Protein AF-A0A966V9M8-F1 (afdb_monomer_lite)

Sequence (236 aa):
MWPECVACFLSYFPAPIQRAVYGLAGIGTRPMRFDVVSSLWVGYELTDPAPVLARLPPGLEVAAVRVFADDPAERPMIFFNAFRVDATYFRGGRLEVATVVRDTATGTHHFVILEYLTDTVSSDPEHLFRRPDVSAMRFSDDALRCSTAGFSVVSRDTGEDALLDERFAVEANREIYYGTARPHRPNVLEFDEKAVRRVRKIRTASVHNDLWADARTAEPLVSFYYPGSVGFTIVP

Secondary structure (DSSP, 8-state):
--HHHHHHHHTTS-HHHHHHHHHHTTBTTB-EEEEEEEEEEEEEEBS--HHHHTTSPTTEEE-EE-SBTT-SS-EEEEEEEEEEEEESS-EEEEEEEEEEEEETTT--EEEEEEEEEESS-EEETTTEEE--SSS--EEEGGGTEEEETTEEEEE---PPEEEB-HIIIIIHHHEEEETT-SS--PEEEEE-HHHHHEEEE-S-EEEEE-TTGGGB-SS-SEEEE-SSEEEEEEE-

Structure (mmCIF, N/CA/C/O backbone):
data_AF-A0A966V9M8-F1
#
_entry.id   AF-A0A966V9M8-F1
#
loop_
_atom_site.group_PDB
_atom_site.id
_atom_site.type_symbol
_atom_site.label_atom_id
_atom_site.label_alt_id
_atom_site.label_comp_id
_atom_site.label_asym_id
_atom_site.label_entity_id
_atom_site.label_seq_id
_atom_site.pdbx_PDB_ins_code
_atom_site.Cartn_x
_atom_site.Cartn_y
_atom_site.Cartn_z
_atom_site.occupancy
_atom_site.B_iso_or_equiv
_atom_site.auth_seq_id
_atom_site.auth_comp_id
_atom_site.auth_asym_id
_atom_site.auth_atom_id
_atom_site.pdbx_PDB_model_num
ATOM 1 N N . MET A 1 1 ? 27.141 -17.057 -1.894 1.00 40.97 1 MET A N 1
ATOM 2 C CA . MET A 1 1 ? 27.663 -15.679 -2.047 1.00 40.97 1 MET A CA 1
ATOM 3 C C . MET A 1 1 ? 26.970 -15.100 -3.283 1.00 40.97 1 MET A C 1
ATOM 5 O O . MET A 1 1 ? 26.938 -15.847 -4.245 1.00 40.97 1 MET A O 1
ATOM 9 N N . TRP A 1 2 ? 26.414 -13.874 -3.270 1.00 50.31 2 TRP A N 1
ATOM 10 C CA . TRP A 1 2 ? 26.256 -12.994 -4.462 1.00 50.31 2 TRP A CA 1
ATOM 11 C C . TRP A 1 2 ? 24.893 -12.523 -5.043 1.00 50.31 2 TRP A C 1
ATOM 13 O O . TRP A 1 2 ? 24.974 -11.647 -5.895 1.00 50.31 2 TRP A O 1
ATOM 23 N N . PRO A 1 3 ? 23.665 -12.914 -4.651 1.00 60.03 3 PRO A N 1
ATOM 24 C CA . PRO A 1 3 ? 22.471 -12.283 -5.251 1.00 60.03 3 PRO A CA 1
ATOM 25 C C . PRO A 1 3 ? 22.361 -10.777 -4.934 1.00 60.03 3 PRO A C 1
ATOM 27 O O . PRO A 1 3 ? 22.320 -9.941 -5.835 1.00 60.03 3 PRO A O 1
ATOM 30 N N . GLU A 1 4 ? 22.448 -10.426 -3.649 1.00 58.09 4 GLU A N 1
ATOM 31 C CA . GLU A 1 4 ? 22.353 -9.039 -3.173 1.00 58.09 4 GLU A CA 1
ATOM 32 C C . GLU A 1 4 ? 23.572 -8.197 -3.574 1.00 58.09 4 GLU A C 1
ATOM 34 O O . GLU A 1 4 ? 23.435 -7.036 -3.952 1.00 58.09 4 GLU A O 1
ATOM 39 N N . CYS A 1 5 ? 24.778 -8.782 -3.563 1.00 63.41 5 CYS A N 1
ATOM 40 C CA . CYS A 1 5 ? 25.994 -8.083 -3.990 1.00 63.41 5 CYS A CA 1
ATOM 41 C C . CYS A 1 5 ? 25.959 -7.741 -5.484 1.00 63.41 5 CYS A C 1
ATOM 43 O O . CYS A 1 5 ? 26.411 -6.665 -5.865 1.00 63.41 5 CYS A O 1
ATOM 45 N N . VAL A 1 6 ? 25.414 -8.631 -6.321 1.00 71.38 6 VAL A N 1
ATOM 46 C CA . VAL A 1 6 ? 25.257 -8.379 -7.758 1.00 71.38 6 VAL A CA 1
ATOM 47 C C . VAL A 1 6 ? 24.200 -7.308 -7.994 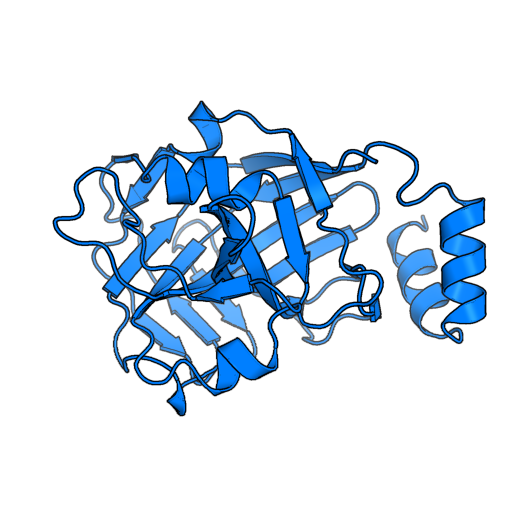1.00 71.38 6 VAL A C 1
ATOM 49 O O . VAL A 1 6 ? 24.474 -6.365 -8.725 1.00 71.38 6 VAL A O 1
ATOM 52 N N . ALA A 1 7 ? 23.040 -7.381 -7.341 1.00 71.19 7 ALA A N 1
ATOM 53 C CA . ALA A 1 7 ? 22.008 -6.355 -7.483 1.00 71.19 7 ALA A CA 1
ATOM 54 C C . ALA A 1 7 ? 22.502 -4.972 -6.996 1.00 71.19 7 ALA A C 1
ATOM 56 O O . ALA A 1 7 ? 22.318 -3.962 -7.678 1.00 71.19 7 ALA A O 1
ATOM 57 N N . CYS A 1 8 ? 23.241 -4.932 -5.880 1.00 75.81 8 CYS A N 1
ATOM 58 C CA . CYS A 1 8 ? 23.901 -3.719 -5.394 1.00 75.81 8 CYS A CA 1
ATOM 59 C C . CYS A 1 8 ? 24.950 -3.205 -6.391 1.00 75.81 8 CYS A C 1
ATOM 61 O O . CYS A 1 8 ? 24.987 -2.015 -6.690 1.00 75.81 8 CYS A O 1
ATOM 63 N N . PHE A 1 9 ? 25.773 -4.084 -6.965 1.00 81.56 9 PHE A N 1
ATOM 64 C CA . PHE A 1 9 ? 26.745 -3.709 -7.991 1.00 81.56 9 PHE A CA 1
ATOM 65 C C . PHE A 1 9 ? 26.067 -3.148 -9.250 1.00 81.56 9 PHE A C 1
ATOM 67 O O . PHE A 1 9 ? 26.500 -2.125 -9.777 1.00 81.56 9 PHE A O 1
ATOM 74 N N . LEU A 1 10 ? 24.967 -3.758 -9.695 1.00 81.75 10 LEU A N 1
ATOM 75 C CA . LEU A 1 10 ? 24.212 -3.327 -10.874 1.00 81.75 10 LEU A CA 1
ATOM 76 C C . LEU A 1 10 ? 23.606 -1.929 -10.717 1.00 81.75 10 LEU A C 1
ATOM 78 O O . LEU A 1 10 ? 23.530 -1.193 -11.700 1.00 81.75 10 LEU A O 1
ATOM 82 N N . SER A 1 11 ? 23.264 -1.524 -9.493 1.00 81.25 11 SER A N 1
ATOM 83 C CA . SER A 1 11 ? 22.751 -0.175 -9.214 1.00 81.25 11 SER A CA 1
ATOM 84 C C . SER A 1 11 ? 23.738 0.961 -9.546 1.00 81.25 11 SER A C 1
ATOM 86 O O . SER A 1 11 ? 23.326 2.109 -9.695 1.00 81.25 11 SER A O 1
ATOM 88 N N . TYR A 1 12 ? 25.037 0.662 -9.692 1.00 84.25 12 TYR A N 1
ATOM 89 C CA . TYR A 1 12 ? 26.055 1.640 -10.098 1.00 84.25 12 TYR A CA 1
ATOM 90 C C . TYR A 1 12 ? 26.101 1.878 -11.611 1.00 84.25 12 TYR A C 1
ATOM 92 O O . TYR A 1 12 ? 26.769 2.808 -12.066 1.00 84.25 12 TYR A O 1
ATOM 100 N N . PHE A 1 13 ? 25.425 1.048 -12.407 1.00 86.56 13 PHE A N 1
ATOM 101 C CA . PHE A 1 13 ? 25.463 1.155 -13.859 1.00 86.56 13 PHE A CA 1
ATOM 102 C C . PHE A 1 13 ? 24.346 2.057 -14.396 1.00 86.56 13 PHE A C 1
ATOM 104 O O . PHE A 1 13 ? 23.254 2.098 -13.829 1.00 86.56 13 PHE A O 1
ATOM 111 N N . PRO A 1 14 ? 24.564 2.735 -15.537 1.00 87.56 14 PRO A N 1
ATOM 112 C CA . PRO A 1 14 ? 23.509 3.439 -16.256 1.00 87.56 14 PRO A CA 1
ATOM 113 C C . PRO A 1 14 ? 22.312 2.539 -16.591 1.00 87.56 14 PRO A C 1
ATOM 115 O O . PRO A 1 14 ? 22.475 1.358 -16.912 1.00 87.56 14 PRO A O 1
ATOM 118 N N . ALA A 1 15 ? 21.113 3.126 -16.619 1.00 84.75 15 ALA A N 1
ATOM 119 C CA . ALA A 1 15 ? 19.861 2.413 -16.881 1.00 84.75 15 ALA A CA 1
ATOM 120 C C . ALA A 1 15 ? 19.878 1.497 -18.128 1.00 84.75 15 ALA A C 1
ATOM 122 O O . ALA A 1 15 ? 19.341 0.396 -18.034 1.00 84.75 15 ALA A O 1
ATOM 123 N N . PRO A 1 16 ? 20.506 1.850 -19.274 1.00 87.44 16 PRO A N 1
ATOM 124 C CA . PRO A 1 16 ? 20.583 0.937 -20.419 1.00 87.44 16 PRO A CA 1
ATOM 125 C C . PRO A 1 16 ? 21.284 -0.391 -20.105 1.00 87.44 16 PRO A C 1
ATOM 127 O O . PRO A 1 16 ? 20.840 -1.443 -20.561 1.00 87.44 16 PRO A O 1
ATOM 130 N N . ILE A 1 17 ? 22.341 -0.360 -19.288 1.00 87.38 17 ILE A N 1
ATOM 131 C CA . ILE A 1 17 ? 23.072 -1.565 -18.875 1.00 87.38 17 ILE A CA 1
ATOM 132 C C . ILE A 1 17 ? 22.224 -2.373 -17.897 1.00 87.38 17 ILE A C 1
ATOM 134 O O . ILE A 1 17 ? 22.088 -3.582 -18.065 1.00 87.38 17 ILE A O 1
ATOM 138 N N . GLN A 1 18 ? 21.592 -1.707 -16.926 1.00 87.06 18 GLN A N 1
ATOM 139 C CA . GLN A 1 18 ? 20.677 -2.377 -16.004 1.00 87.06 18 GLN A CA 1
ATOM 140 C C . GLN A 1 18 ? 19.539 -3.085 -16.751 1.00 87.06 18 GLN A C 1
ATOM 142 O O . GLN A 1 18 ? 19.272 -4.247 -16.464 1.00 87.06 18 GLN A O 1
ATOM 147 N N . ARG A 1 19 ? 18.928 -2.437 -17.758 1.00 84.69 19 ARG A N 1
ATOM 148 C CA . ARG A 1 19 ? 17.879 -3.032 -18.613 1.00 84.69 19 ARG A CA 1
ATOM 149 C C . ARG A 1 19 ? 18.388 -4.229 -19.413 1.00 84.69 19 ARG A C 1
ATOM 151 O O . ARG A 1 19 ? 17.686 -5.232 -19.505 1.00 84.69 19 ARG A O 1
ATOM 158 N N . ALA A 1 20 ? 19.597 -4.144 -19.969 1.00 84.62 20 ALA A N 1
ATOM 159 C CA . ALA A 1 20 ? 20.205 -5.260 -20.689 1.00 84.62 20 ALA A CA 1
ATOM 160 C C . ALA A 1 20 ? 20.418 -6.471 -19.767 1.00 84.62 20 ALA A C 1
ATOM 162 O O . ALA A 1 20 ? 20.072 -7.591 -20.136 1.00 84.62 20 ALA A O 1
ATOM 163 N N . VAL A 1 21 ? 20.915 -6.245 -18.546 1.00 81.88 21 VAL A N 1
ATOM 164 C CA . VAL A 1 21 ? 21.077 -7.306 -17.542 1.00 81.88 21 VAL A CA 1
ATOM 165 C C . VAL A 1 21 ? 19.724 -7.859 -17.099 1.00 81.88 21 VAL A C 1
ATOM 167 O O . VAL A 1 21 ? 19.577 -9.074 -17.026 1.00 81.88 21 VAL A O 1
ATOM 170 N N . TYR A 1 22 ? 18.727 -6.998 -16.882 1.00 78.00 22 TYR A N 1
ATOM 171 C CA . TYR A 1 22 ? 1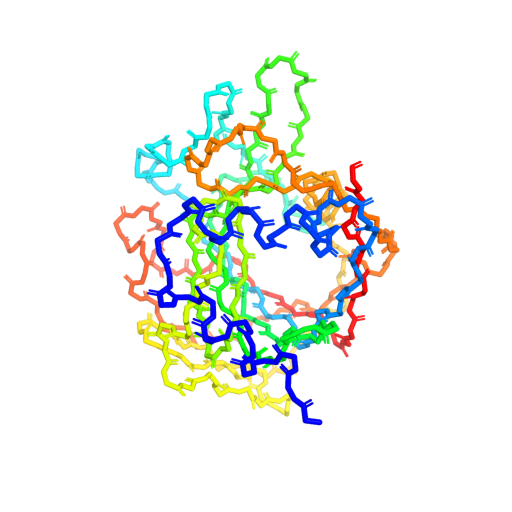7.340 -7.385 -16.606 1.00 78.00 22 TYR A CA 1
ATOM 172 C C . TYR A 1 22 ? 16.808 -8.370 -17.655 1.00 78.00 22 TYR A C 1
ATOM 174 O O . TYR A 1 22 ? 16.342 -9.455 -17.307 1.00 78.00 22 TYR A O 1
ATOM 182 N N . GLY A 1 23 ? 16.950 -8.020 -18.938 1.00 77.25 23 GLY A N 1
ATOM 183 C CA . GLY A 1 23 ? 16.519 -8.855 -20.057 1.00 77.25 23 GLY A CA 1
ATOM 184 C C . GLY A 1 23 ? 17.297 -10.169 -20.159 1.00 77.25 23 GLY A C 1
ATOM 185 O O . GLY A 1 23 ? 16.691 -11.227 -20.295 1.00 77.25 23 GLY A O 1
ATOM 186 N N . LEU A 1 24 ? 18.628 -10.128 -20.035 1.00 79.00 24 LEU A N 1
ATOM 187 C CA . LEU A 1 24 ? 19.483 -11.323 -20.101 1.00 79.00 24 LEU A CA 1
ATOM 188 C C . LEU A 1 24 ? 19.242 -12.292 -18.937 1.00 79.00 24 LEU A C 1
ATOM 190 O O . LEU A 1 24 ? 19.256 -13.506 -19.129 1.00 79.00 24 LEU A O 1
ATOM 194 N N . ALA A 1 25 ? 19.009 -11.766 -17.735 1.00 71.75 25 ALA A N 1
ATOM 195 C CA . ALA A 1 25 ? 18.682 -12.559 -16.556 1.00 71.75 25 ALA A CA 1
ATOM 196 C C . ALA A 1 25 ? 17.231 -13.080 -16.577 1.00 71.75 25 ALA A C 1
ATOM 198 O O . ALA A 1 25 ? 16.851 -13.876 -15.717 1.00 71.75 25 ALA A O 1
ATOM 199 N N . GLY A 1 26 ? 16.421 -12.651 -17.552 1.00 70.12 26 GLY A N 1
ATOM 200 C CA . GLY A 1 26 ? 15.007 -12.997 -17.649 1.00 70.12 26 GLY A CA 1
ATOM 201 C C . GLY A 1 26 ? 14.163 -12.416 -16.511 1.00 70.12 26 GLY A C 1
ATOM 202 O O . GLY A 1 26 ? 13.073 -12.926 -16.238 1.00 70.12 26 GLY A O 1
ATOM 203 N N . ILE A 1 27 ? 14.646 -11.371 -15.838 1.00 70.06 27 ILE A N 1
ATOM 204 C CA . ILE A 1 27 ? 13.917 -10.704 -14.759 1.00 70.06 27 ILE A CA 1
ATOM 205 C C . ILE A 1 27 ? 12.728 -9.969 -15.392 1.00 70.06 27 ILE A C 1
ATOM 207 O O . ILE A 1 27 ? 12.900 -9.195 -16.332 1.00 70.06 27 ILE A O 1
ATOM 211 N N . GLY A 1 28 ? 11.516 -10.263 -14.913 1.00 68.75 28 GLY A N 1
ATOM 212 C CA . GLY A 1 28 ? 10.258 -9.806 -15.522 1.00 68.75 28 GLY A CA 1
ATOM 213 C C . GLY A 1 28 ? 9.723 -10.703 -16.647 1.00 68.75 28 GLY A C 1
ATOM 214 O O . GLY A 1 28 ? 8.660 -10.427 -17.180 1.00 68.75 28 GLY A O 1
ATOM 215 N N . THR A 1 29 ? 10.425 -11.785 -17.003 1.00 73.50 29 THR A N 1
ATOM 216 C CA . THR A 1 29 ? 9.929 -12.814 -17.951 1.00 73.50 29 THR A CA 1
ATOM 217 C C . THR A 1 29 ? 9.650 -14.158 -17.283 1.00 73.50 29 THR A C 1
ATOM 219 O O . THR A 1 29 ? 9.133 -15.080 -17.910 1.00 73.50 29 THR A O 1
ATOM 222 N N . ARG A 1 30 ? 10.016 -14.289 -16.006 1.00 80.19 30 ARG A N 1
ATOM 223 C CA . ARG A 1 30 ? 9.773 -15.468 -15.176 1.00 80.19 30 ARG A CA 1
ATOM 224 C C . ARG A 1 30 ? 9.003 -15.054 -13.930 1.00 80.19 30 ARG A C 1
ATOM 226 O O . ARG A 1 30 ? 9.254 -13.951 -13.438 1.00 80.1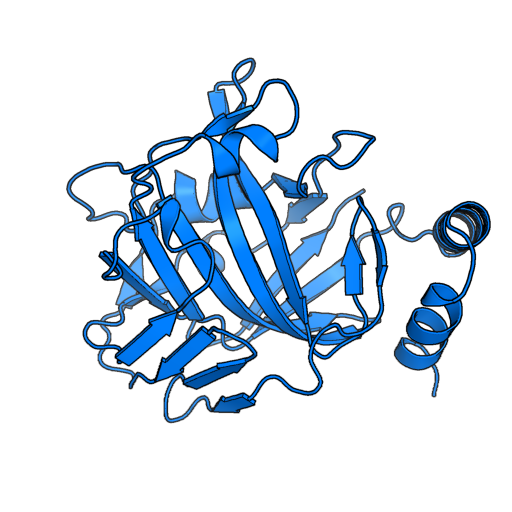9 30 ARG A O 1
ATOM 233 N N . PRO A 1 31 ? 8.144 -15.936 -13.394 1.00 85.44 31 PRO A N 1
ATOM 234 C CA . PRO A 1 31 ? 7.492 -15.677 -12.127 1.00 85.44 31 PRO A CA 1
ATOM 235 C C . PRO A 1 31 ? 8.514 -15.406 -11.020 1.00 85.44 31 PRO A C 1
ATOM 237 O O . PRO A 1 31 ? 9.512 -16.125 -10.902 1.00 85.44 31 PRO A O 1
ATOM 240 N N . MET A 1 32 ? 8.265 -14.381 -10.208 1.00 86.81 32 MET A N 1
ATOM 241 C CA . MET A 1 32 ? 9.107 -14.038 -9.063 1.00 86.81 32 MET A CA 1
ATOM 242 C C . MET A 1 32 ? 8.293 -14.123 -7.780 1.00 86.81 32 MET A C 1
ATOM 244 O O . MET A 1 32 ? 7.370 -13.339 -7.576 1.00 86.81 32 MET A O 1
ATOM 248 N N . ARG A 1 33 ? 8.665 -15.057 -6.903 1.00 91.06 33 ARG A N 1
ATOM 249 C CA . ARG A 1 33 ? 8.044 -15.210 -5.588 1.00 91.06 33 ARG A CA 1
ATOM 250 C C . ARG A 1 33 ? 8.738 -14.337 -4.548 1.00 91.06 33 ARG A C 1
ATOM 252 O O . ARG A 1 33 ? 9.970 -14.286 -4.498 1.00 91.06 33 ARG A O 1
ATOM 259 N N . PHE A 1 34 ? 7.938 -13.721 -3.690 1.00 92.19 34 PHE A N 1
ATOM 260 C CA . PHE A 1 34 ? 8.390 -13.044 -2.486 1.00 92.19 34 PHE A CA 1
ATOM 261 C C . PHE A 1 34 ? 7.371 -13.237 -1.362 1.00 92.19 34 PHE A C 1
ATOM 263 O O . PHE A 1 34 ? 6.169 -13.331 -1.607 1.00 92.19 34 PHE A O 1
ATOM 270 N N . ASP A 1 35 ? 7.856 -13.300 -0.130 1.00 94.44 35 ASP A N 1
ATOM 271 C CA . ASP A 1 35 ? 7.015 -13.346 1.058 1.00 94.44 35 ASP A CA 1
ATOM 272 C C . ASP A 1 35 ? 7.121 -12.007 1.805 1.00 94.44 35 ASP A C 1
ATOM 274 O O . ASP A 1 35 ? 8.206 -11.449 2.000 1.00 94.44 35 ASP A O 1
ATOM 278 N N . VAL A 1 36 ? 5.970 -11.480 2.206 1.00 92.81 36 VAL A N 1
ATOM 279 C CA . VAL A 1 36 ? 5.829 -10.281 3.031 1.00 92.81 36 VAL A CA 1
ATOM 280 C C . VAL A 1 36 ? 5.618 -10.731 4.470 1.00 92.81 36 VAL A C 1
ATOM 282 O O . VAL A 1 36 ? 4.644 -11.416 4.770 1.00 92.81 36 VAL A O 1
ATOM 285 N N . VAL A 1 37 ? 6.534 -10.362 5.359 1.00 90.38 37 VAL A N 1
ATOM 286 C CA . VAL A 1 37 ? 6.585 -10.801 6.759 1.00 90.38 37 VAL A CA 1
ATOM 287 C C . VAL A 1 37 ? 6.440 -9.597 7.684 1.00 90.38 37 VAL A C 1
ATOM 289 O O . VAL A 1 37 ? 7.020 -8.539 7.427 1.00 90.38 37 VAL A O 1
ATOM 292 N N . SER A 1 38 ? 5.681 -9.760 8.770 1.00 84.75 38 SER A N 1
ATOM 293 C CA . SER A 1 38 ? 5.468 -8.718 9.787 1.00 84.75 38 SER A CA 1
ATOM 294 C C . SER A 1 38 ? 4.956 -7.402 9.186 1.00 84.75 38 SER A C 1
ATOM 296 O O . SER A 1 38 ? 5.453 -6.325 9.510 1.00 84.75 38 SER A O 1
ATOM 298 N N . SER A 1 39 ? 3.993 -7.495 8.262 1.00 92.12 39 SER A N 1
ATOM 299 C CA . SER A 1 39 ? 3.450 -6.329 7.563 1.00 92.12 39 SER A CA 1
ATOM 300 C C . SER A 1 39 ? 2.480 -5.556 8.443 1.00 92.12 39 SER A C 1
ATOM 302 O O . SER A 1 39 ? 1.434 -6.069 8.839 1.00 92.12 39 SER A O 1
ATOM 304 N N . LEU A 1 40 ? 2.863 -4.320 8.741 1.00 93.50 40 LEU A N 1
ATOM 305 C CA . LEU A 1 40 ? 2.164 -3.357 9.573 1.00 93.50 40 LEU A CA 1
ATOM 306 C C . LEU A 1 40 ? 1.693 -2.197 8.700 1.00 93.50 40 LEU A C 1
ATOM 308 O O . LEU A 1 40 ? 2.500 -1.476 8.116 1.00 93.50 40 LEU A O 1
ATOM 312 N N . TRP A 1 41 ? 0.385 -1.996 8.667 1.00 95.75 41 TRP A N 1
ATOM 313 C CA . TRP A 1 41 ? -0.269 -0.953 7.898 1.00 95.75 41 TRP A CA 1
ATOM 314 C C . TRP A 1 41 ? -0.772 0.146 8.818 1.00 95.75 41 TRP A C 1
ATOM 316 O O . TRP A 1 41 ? -1.429 -0.124 9.825 1.00 95.75 41 TRP A O 1
ATOM 326 N N . VAL A 1 42 ? -0.520 1.389 8.422 1.00 96.75 42 VAL A N 1
ATOM 327 C CA . VAL A 1 42 ? -1.134 2.583 9.003 1.00 96.75 42 VAL A CA 1
ATOM 328 C C . VAL A 1 42 ? -1.757 3.390 7.874 1.00 96.75 42 VAL A C 1
ATOM 330 O O . VAL A 1 42 ? -1.070 3.757 6.923 1.00 96.75 42 VAL A O 1
ATOM 333 N N . GLY A 1 43 ? -3.059 3.645 7.958 1.00 97.19 43 GLY A N 1
ATOM 334 C CA . GLY A 1 43 ? -3.808 4.378 6.946 1.00 97.19 43 GLY A CA 1
ATOM 335 C C . GLY A 1 43 ? -4.322 5.715 7.466 1.00 97.19 43 GLY A C 1
ATOM 336 O O . GLY A 1 43 ? -4.844 5.812 8.580 1.00 97.19 43 GLY A O 1
ATOM 337 N N . TYR A 1 44 ? -4.213 6.730 6.620 1.00 97.62 44 TYR A N 1
ATOM 338 C CA . TYR A 1 44 ? -4.697 8.083 6.857 1.00 97.62 44 TYR A CA 1
ATOM 339 C C . TYR A 1 44 ? -5.665 8.477 5.749 1.00 97.62 44 TYR A C 1
ATOM 341 O O . TYR A 1 44 ? -5.522 8.031 4.610 1.00 97.62 44 TYR A O 1
ATOM 349 N N . GLU A 1 45 ? -6.641 9.319 6.071 1.00 97.62 45 GLU A N 1
ATOM 350 C CA . GLU A 1 45 ? -7.511 9.903 5.051 1.00 97.62 45 GLU A CA 1
ATOM 351 C C . GLU A 1 45 ? -6.744 10.976 4.283 1.00 97.62 45 GLU A C 1
ATOM 353 O O . GLU A 1 45 ? -6.021 11.779 4.878 1.00 97.62 45 GLU A O 1
ATOM 358 N N . LEU A 1 46 ? -6.882 10.967 2.958 1.00 97.00 46 LEU A N 1
ATOM 359 C CA . LEU A 1 46 ? -6.322 12.001 2.096 1.00 97.00 46 LEU A CA 1
ATOM 360 C C . LEU A 1 46 ? -7.166 13.273 2.212 1.00 97.00 46 LEU A C 1
ATOM 362 O O . LEU A 1 46 ? -8.374 13.246 1.983 1.00 97.00 46 LEU A O 1
ATOM 366 N N . THR A 1 47 ? -6.520 14.389 2.539 1.00 95.75 47 THR A N 1
ATOM 367 C CA . THR A 1 47 ? -7.152 15.715 2.645 1.00 95.75 47 THR A CA 1
ATOM 368 C C . THR A 1 47 ? -6.885 16.580 1.419 1.00 95.75 47 THR A C 1
ATOM 370 O O . THR A 1 47 ? -7.731 17.392 1.056 1.00 95.75 47 THR A O 1
ATOM 373 N N . ASP A 1 48 ? -5.738 16.381 0.765 1.00 92.38 48 ASP A N 1
ATOM 374 C CA . ASP A 1 48 ? -5.410 16.973 -0.531 1.00 92.38 48 ASP A CA 1
ATOM 375 C C . ASP A 1 48 ? -4.902 15.874 -1.479 1.00 92.38 48 ASP A C 1
ATOM 377 O O . ASP A 1 48 ? -3.805 15.343 -1.283 1.00 92.38 48 ASP A O 1
ATOM 381 N N . PRO A 1 49 ? -5.678 15.496 -2.511 1.00 88.50 49 PRO A N 1
ATOM 382 C CA . PRO A 1 49 ? -5.252 14.480 -3.461 1.00 88.50 49 PRO A CA 1
ATOM 383 C C . PRO A 1 49 ? -4.228 15.001 -4.481 1.00 88.50 49 PRO A C 1
ATOM 385 O O . PRO A 1 49 ? -3.639 14.182 -5.186 1.00 88.50 49 PRO A O 1
ATOM 388 N N . ALA A 1 50 ? -3.983 16.312 -4.603 1.00 90.94 50 ALA A N 1
ATOM 389 C CA . ALA A 1 50 ? -3.141 16.861 -5.670 1.00 90.94 50 ALA A CA 1
ATOM 390 C C . ALA A 1 50 ? -1.709 16.281 -5.704 1.00 90.94 50 ALA A C 1
ATOM 392 O O . ALA A 1 50 ? -1.264 15.894 -6.791 1.00 90.94 50 ALA A O 1
ATOM 393 N N . PRO A 1 51 ? -0.996 16.118 -4.568 1.00 90.94 51 PRO A N 1
ATOM 394 C CA . PRO A 1 51 ? 0.330 15.498 -4.567 1.00 90.94 51 PRO A CA 1
ATOM 395 C C . PRO A 1 51 ? 0.309 14.026 -5.001 1.00 90.94 51 PRO A C 1
ATOM 397 O O . PRO A 1 51 ? 1.263 13.550 -5.617 1.00 90.94 51 PRO A O 1
ATOM 400 N N . VAL A 1 52 ? -0.783 13.309 -4.711 1.00 91.81 52 VAL A N 1
ATOM 401 C CA . VAL A 1 52 ? -0.978 11.912 -5.125 1.00 91.81 52 VAL A CA 1
ATOM 402 C C . VAL A 1 52 ? -1.242 11.847 -6.624 1.00 91.81 52 VAL A C 1
ATOM 404 O O . VAL A 1 52 ? -0.559 11.111 -7.331 1.00 91.81 52 VAL A O 1
ATOM 407 N N . LEU A 1 53 ? -2.178 12.662 -7.120 1.00 90.50 53 LEU A N 1
ATOM 408 C CA . LEU A 1 53 ? -2.557 12.736 -8.533 1.00 90.50 53 LEU A CA 1
ATOM 409 C C 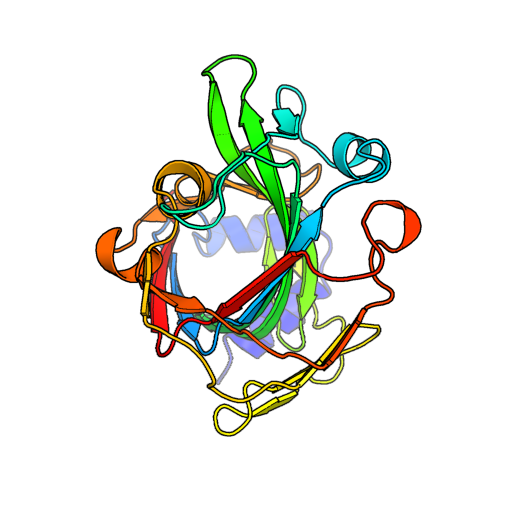. LEU A 1 53 ? -1.359 13.049 -9.435 1.00 90.50 53 LEU A C 1
ATOM 411 O O . LEU A 1 53 ? -1.229 12.462 -10.505 1.00 90.50 53 LEU A O 1
ATOM 415 N N . ALA A 1 54 ? -0.445 13.912 -8.983 1.00 90.38 54 ALA A N 1
ATOM 416 C CA . ALA A 1 54 ? 0.784 14.235 -9.708 1.00 90.38 54 ALA A CA 1
ATOM 417 C C . ALA A 1 54 ? 1.729 13.032 -9.899 1.00 90.38 54 ALA A C 1
ATOM 419 O O . ALA A 1 54 ?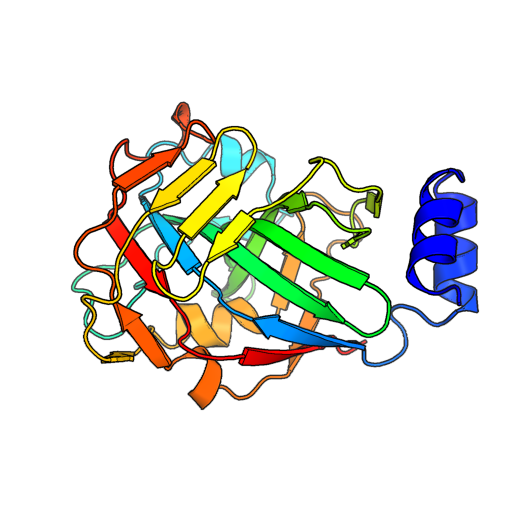 2.616 13.083 -10.753 1.00 90.38 54 ALA A O 1
ATOM 420 N N . ARG A 1 55 ? 1.553 11.962 -9.113 1.00 89.31 55 ARG A N 1
ATOM 421 C CA . ARG A 1 55 ? 2.345 10.728 -9.184 1.00 89.31 55 ARG A CA 1
ATOM 422 C C . ARG A 1 55 ? 1.600 9.553 -9.808 1.00 89.31 55 ARG A C 1
ATOM 424 O O . ARG A 1 55 ? 2.187 8.480 -9.902 1.00 89.31 55 ARG A O 1
ATOM 431 N N . LEU A 1 56 ? 0.344 9.721 -10.221 1.00 90.69 56 LEU A N 1
ATOM 432 C CA . LEU A 1 56 ? -0.414 8.627 -10.817 1.00 90.69 56 LEU A CA 1
ATOM 433 C C . LEU A 1 56 ? -0.074 8.442 -12.305 1.00 90.69 56 LEU A C 1
ATOM 435 O O . LEU A 1 56 ? 0.136 9.420 -13.031 1.00 90.69 56 LEU A O 1
ATOM 439 N N . PRO A 1 57 ? -0.078 7.194 -12.801 1.00 86.69 57 PRO A N 1
ATOM 440 C CA . PRO A 1 57 ? -0.162 6.918 -14.227 1.00 86.69 57 PRO A CA 1
ATOM 441 C C . PRO A 1 57 ? -1.409 7.568 -14.859 1.00 86.69 57 PRO A C 1
ATOM 443 O O . PRO A 1 57 ? -2.454 7.667 -14.209 1.00 86.69 57 PRO A O 1
ATOM 446 N N . PRO A 1 58 ? -1.352 7.970 -16.143 1.00 87.44 58 PRO A N 1
ATOM 447 C CA . PRO A 1 58 ? -2.526 8.453 -16.863 1.00 87.44 58 PRO A CA 1
ATOM 448 C C . PRO A 1 58 ? -3.665 7.427 -16.854 1.00 87.44 58 PRO A C 1
ATOM 450 O O . PRO A 1 58 ? -3.424 6.236 -17.027 1.00 87.44 58 PRO A O 1
ATOM 453 N N . GLY A 1 59 ? -4.902 7.905 -16.719 1.00 89.94 59 GLY A N 1
ATOM 454 C CA . GLY A 1 59 ? -6.098 7.055 -16.712 1.00 89.94 59 GLY A CA 1
ATOM 455 C C . GLY A 1 59 ? -6.465 6.479 -15.343 1.00 89.94 59 GLY A C 1
ATOM 456 O O . GLY A 1 59 ? -7.523 5.861 -15.235 1.00 89.94 59 GLY A O 1
ATOM 457 N N . LEU A 1 60 ? -5.652 6.717 -14.308 1.00 92.88 60 LEU A N 1
ATOM 458 C CA . LEU A 1 60 ? -5.953 6.339 -12.928 1.00 92.88 60 LEU A CA 1
ATOM 459 C C . LEU A 1 60 ? -6.404 7.555 -12.107 1.00 92.88 60 LEU A C 1
ATOM 461 O O . LEU A 1 60 ? -5.867 8.655 -12.253 1.00 92.88 60 LEU A O 1
ATOM 465 N N . GLU A 1 61 ? -7.365 7.346 -11.214 1.00 94.69 61 GLU A N 1
ATOM 466 C CA . GLU A 1 61 ? -7.859 8.355 -10.270 1.00 94.69 61 GLU A CA 1
ATOM 467 C C . GLU A 1 61 ? -7.869 7.812 -8.839 1.00 94.69 61 GLU A C 1
ATOM 469 O O . GLU A 1 61 ? -8.072 6.620 -8.633 1.00 94.69 61 GLU A O 1
ATOM 474 N N . VAL A 1 62 ? -7.669 8.668 -7.833 1.00 96.50 62 VAL A N 1
ATOM 475 C CA . VAL A 1 62 ? -7.742 8.243 -6.423 1.00 96.50 62 VAL A CA 1
ATOM 476 C C . VAL A 1 62 ? -9.138 7.695 -6.120 1.00 96.50 62 VAL A C 1
ATOM 478 O O . VAL A 1 62 ? -10.140 8.364 -6.373 1.00 96.50 62 VAL A O 1
ATOM 481 N N . ALA A 1 63 ? -9.195 6.493 -5.550 1.00 96.75 63 ALA A N 1
ATOM 482 C CA . ALA A 1 63 ? -10.438 5.822 -5.208 1.00 96.75 63 ALA A CA 1
ATOM 483 C C . ALA A 1 63 ? -10.705 5.875 -3.703 1.00 96.75 63 ALA A C 1
ATOM 485 O O . ALA A 1 63 ? -9.798 5.751 -2.878 1.00 96.75 63 ALA A O 1
ATOM 486 N N . ALA A 1 64 ? -11.981 6.019 -3.348 1.00 97.25 64 ALA A N 1
ATOM 487 C CA . ALA A 1 64 ? -12.431 5.786 -1.989 1.00 97.25 64 ALA A CA 1
ATOM 488 C C . ALA A 1 64 ? -12.649 4.284 -1.772 1.00 97.25 64 ALA A C 1
ATOM 490 O O . ALA A 1 64 ? -13.226 3.605 -2.620 1.00 97.25 64 ALA A O 1
ATOM 491 N N . VAL A 1 65 ? -12.192 3.762 -0.635 1.00 96.75 65 VAL A N 1
ATOM 492 C CA . VAL A 1 65 ? -12.323 2.341 -0.291 1.00 96.75 65 VAL A CA 1
ATOM 493 C C . VAL A 1 65 ? -12.694 2.155 1.170 1.00 96.75 65 VAL A C 1
ATOM 495 O O . VAL A 1 65 ? -12.403 3.001 2.016 1.00 96.75 65 VAL A O 1
ATOM 498 N N . ARG A 1 66 ? -13.339 1.027 1.467 1.00 98.00 66 ARG A N 1
ATOM 499 C CA . ARG A 1 66 ? -13.387 0.469 2.820 1.00 98.00 66 ARG A CA 1
ATOM 500 C C . ARG A 1 66 ? -12.104 -0.314 3.044 1.00 98.00 66 ARG A C 1
ATOM 502 O O . ARG A 1 66 ? -11.680 -1.033 2.143 1.00 98.00 66 ARG A O 1
ATOM 509 N N . VAL A 1 67 ? -11.494 -0.194 4.215 1.00 97.62 67 VAL A N 1
ATOM 510 C CA . VAL A 1 67 ? -10.294 -0.973 4.545 1.00 97.62 67 VAL A CA 1
ATOM 511 C C . VAL A 1 67 ? -10.720 -2.303 5.140 1.00 97.62 67 VAL A C 1
ATOM 513 O O . VAL A 1 67 ? -10.290 -3.361 4.681 1.00 97.62 67 VAL A O 1
ATOM 516 N N . PHE A 1 68 ? -11.631 -2.264 6.107 1.00 97.50 68 PHE A N 1
ATOM 517 C CA . PHE A 1 68 ? -12.264 -3.447 6.667 1.00 97.50 68 PHE A CA 1
ATOM 518 C C . PHE A 1 68 ? -13.646 -3.687 6.071 1.00 97.50 68 PHE A C 1
ATOM 520 O O . PHE A 1 68 ? -14.361 -2.761 5.696 1.00 97.50 68 PHE A O 1
ATOM 527 N N . ALA A 1 69 ? -14.053 -4.954 6.034 1.00 96.94 69 ALA A N 1
ATOM 528 C CA . ALA A 1 69 ? -15.360 -5.346 5.513 1.00 96.94 69 ALA A CA 1
ATOM 529 C C . ALA A 1 69 ? -16.537 -4.744 6.311 1.00 96.94 69 ALA A C 1
ATOM 531 O O . ALA A 1 69 ? -17.634 -4.598 5.772 1.00 96.94 69 ALA A O 1
ATOM 532 N N . ASP A 1 70 ? -16.307 -4.408 7.584 1.00 95.44 70 ASP A N 1
ATOM 533 C CA . ASP A 1 70 ? -17.268 -3.796 8.504 1.00 95.44 70 ASP A CA 1
ATOM 534 C C . ASP A 1 70 ? -17.178 -2.261 8.565 1.00 95.44 70 ASP A C 1
ATOM 536 O O . ASP A 1 70 ? -17.910 -1.645 9.344 1.00 95.44 70 ASP A O 1
ATOM 540 N N . ASP A 1 71 ? -16.325 -1.625 7.753 1.00 96.00 71 ASP A N 1
ATOM 541 C CA . ASP A 1 71 ? -16.229 -0.166 7.739 1.00 96.00 71 ASP A CA 1
ATOM 542 C C . ASP A 1 71 ? -17.542 0.469 7.241 1.00 96.00 71 ASP A C 1
ATOM 544 O O . ASP A 1 71 ? -18.110 0.040 6.228 1.00 96.00 71 ASP A O 1
ATOM 548 N N . PRO A 1 72 ? -18.026 1.534 7.905 1.00 93.12 72 PRO A N 1
ATOM 549 C CA . PRO A 1 72 ? -19.321 2.135 7.594 1.00 93.12 72 PRO A CA 1
ATOM 550 C C . PRO A 1 72 ? -19.315 3.000 6.326 1.00 93.12 72 PRO A C 1
ATOM 552 O O . PRO A 1 72 ? -20.384 3.338 5.821 1.00 93.12 72 PRO A O 1
ATOM 555 N N . ALA A 1 73 ? -18.141 3.405 5.835 1.00 94.62 73 ALA A N 1
ATOM 556 C CA . ALA A 1 73 ? -18.003 4.295 4.688 1.00 94.62 73 ALA A CA 1
ATOM 557 C C . ALA A 1 73 ? -16.679 4.067 3.954 1.00 94.62 73 ALA A C 1
ATOM 559 O O . ALA A 1 73 ? -15.672 3.718 4.568 1.00 94.62 73 ALA A O 1
ATOM 560 N N . GLU A 1 74 ? -16.691 4.318 2.647 1.00 97.19 74 GLU A N 1
ATOM 561 C CA . GLU A 1 74 ? -15.490 4.381 1.816 1.00 97.19 74 GLU A CA 1
ATOM 562 C C . GLU A 1 74 ? -14.793 5.737 1.990 1.00 97.19 74 GLU A C 1
ATOM 564 O O . GLU A 1 74 ? -15.458 6.773 2.081 1.00 97.19 74 GLU A O 1
ATOM 569 N N . ARG A 1 75 ? -13.456 5.744 2.020 1.00 96.94 75 ARG A N 1
ATOM 570 C CA . ARG A 1 75 ? -12.643 6.968 2.127 1.00 96.94 75 ARG A CA 1
ATOM 571 C C . ARG A 1 75 ? -11.441 6.918 1.187 1.00 96.94 75 ARG A C 1
ATOM 573 O O . ARG A 1 75 ? -10.882 5.837 0.998 1.00 96.94 75 ARG A O 1
ATOM 580 N N . PRO A 1 76 ? -11.018 8.050 0.598 1.00 97.50 76 PRO A N 1
ATOM 581 C CA . PRO A 1 76 ? -9.741 8.123 -0.097 1.00 97.50 76 PRO A CA 1
ATOM 582 C C . PRO A 1 76 ? -8.617 8.096 0.938 1.00 97.50 76 PRO A C 1
ATOM 584 O O . PRO A 1 76 ? -8.621 8.869 1.898 1.00 97.50 76 PRO A O 1
ATOM 587 N N . MET A 1 77 ? -7.660 7.189 0.772 1.00 97.81 77 MET A N 1
ATOM 588 C CA . MET A 1 77 ? -6.658 6.933 1.803 1.00 97.81 77 MET A CA 1
ATOM 589 C C . MET A 1 77 ? -5.247 6.815 1.246 1.00 97.81 77 MET A C 1
ATOM 591 O O . MET A 1 77 ? -5.027 6.357 0.122 1.00 97.81 77 MET A O 1
ATOM 595 N N . ILE A 1 78 ? -4.290 7.200 2.083 1.00 97.75 78 ILE A N 1
ATOM 596 C CA . ILE A 1 78 ? -2.871 6.918 1.907 1.00 97.75 78 ILE A CA 1
ATOM 597 C C . ILE A 1 78 ? -2.420 5.968 3.009 1.00 97.75 78 ILE A C 1
ATOM 599 O O . ILE A 1 78 ? -2.756 6.130 4.185 1.00 97.75 78 ILE A O 1
ATOM 603 N N . PHE A 1 79 ? -1.671 4.954 2.607 1.00 98.00 79 PHE A N 1
ATOM 604 C CA . PHE A 1 79 ? -1.262 3.843 3.441 1.00 98.00 79 PHE A CA 1
ATOM 605 C C . PHE A 1 79 ? 0.249 3.798 3.551 1.00 98.00 79 PHE A C 1
ATOM 607 O O . PHE A 1 79 ? 0.966 3.974 2.571 1.00 98.00 79 PHE A O 1
ATOM 614 N N . PHE A 1 80 ? 0.707 3.507 4.758 1.00 97.25 80 PHE A N 1
ATOM 615 C CA . PHE A 1 80 ? 2.092 3.259 5.101 1.00 97.25 80 PHE A CA 1
ATOM 616 C C . PHE A 1 80 ? 2.197 1.797 5.512 1.00 97.25 80 PHE A C 1
ATOM 618 O O . PHE A 1 80 ? 1.747 1.429 6.598 1.00 97.25 80 PHE A O 1
ATOM 625 N N . ASN A 1 81 ? 2.743 0.966 4.629 1.00 96.25 81 ASN A N 1
ATOM 626 C CA . ASN A 1 81 ? 2.950 -0.456 4.870 1.00 96.25 81 ASN A CA 1
ATOM 627 C C . ASN A 1 81 ? 4.427 -0.707 5.185 1.00 96.25 81 ASN A C 1
ATOM 629 O O . ASN A 1 81 ? 5.276 -0.675 4.293 1.00 96.25 81 ASN A O 1
ATOM 633 N N . ALA A 1 82 ? 4.732 -0.949 6.455 1.00 94.62 82 ALA A N 1
ATOM 634 C CA . ALA A 1 82 ? 6.052 -1.346 6.915 1.00 94.62 82 ALA A CA 1
ATOM 635 C C . ALA A 1 82 ? 6.130 -2.868 7.034 1.00 94.62 82 ALA A C 1
ATOM 637 O O . ALA A 1 82 ? 5.377 -3.467 7.797 1.00 94.62 82 ALA A O 1
ATOM 638 N N . PHE A 1 83 ? 7.062 -3.500 6.331 1.00 93.62 83 PHE A N 1
ATOM 639 C CA . PHE A 1 83 ? 7.197 -4.953 6.333 1.00 93.62 83 PHE A CA 1
ATOM 640 C C . PHE A 1 83 ? 8.624 -5.407 6.057 1.00 93.62 83 PHE A C 1
ATOM 642 O O . PHE A 1 83 ? 9.472 -4.642 5.593 1.00 93.62 83 PHE A O 1
ATOM 649 N N . ARG A 1 84 ? 8.879 -6.687 6.316 1.00 92.75 84 ARG A N 1
ATOM 650 C CA . ARG A 1 84 ? 10.077 -7.376 5.848 1.00 92.75 84 ARG A CA 1
ATOM 651 C C . ARG A 1 84 ? 9.747 -8.152 4.585 1.00 92.75 84 ARG A C 1
ATOM 653 O O . ARG A 1 84 ? 8.769 -8.891 4.555 1.00 92.75 84 ARG A O 1
ATOM 660 N N . VAL A 1 85 ? 10.566 -7.999 3.558 1.00 91.88 85 VAL A N 1
ATOM 661 C CA . VAL A 1 85 ? 10.484 -8.799 2.339 1.00 91.88 85 VAL A CA 1
ATOM 662 C C . VAL A 1 85 ? 11.504 -9.931 2.399 1.00 91.88 85 VAL A C 1
ATOM 664 O O . VAL A 1 85 ? 12.662 -9.714 2.771 1.00 91.88 85 VAL A O 1
ATOM 667 N N . ASP A 1 86 ? 11.073 -11.133 2.031 1.00 91.38 86 ASP A N 1
ATOM 668 C CA . ASP A 1 86 ? 11.942 -12.266 1.727 1.00 91.38 86 ASP A CA 1
ATOM 669 C C . ASP A 1 86 ? 11.708 -12.688 0.274 1.00 91.38 86 ASP A C 1
ATOM 671 O O . ASP A 1 86 ? 10.724 -13.351 -0.054 1.00 91.38 86 ASP A O 1
ATOM 675 N N . ALA A 1 87 ? 12.592 -12.246 -0.617 1.00 86.06 87 ALA A N 1
ATOM 676 C CA . ALA A 1 87 ? 12.598 -12.629 -2.022 1.00 86.06 87 ALA A CA 1
ATOM 677 C C . ALA A 1 87 ? 13.889 -13.381 -2.366 1.00 86.06 87 ALA A C 1
ATOM 679 O O . ALA A 1 87 ? 14.882 -13.347 -1.639 1.00 86.06 87 ALA A O 1
ATOM 680 N N . THR A 1 88 ? 13.910 -14.026 -3.536 1.00 75.75 88 THR A N 1
ATOM 681 C CA . THR A 1 88 ? 15.088 -14.777 -4.012 1.00 75.75 88 THR A CA 1
ATOM 682 C C . THR A 1 88 ? 16.365 -13.926 -4.074 1.00 75.75 88 THR A C 1
ATOM 684 O O . THR A 1 88 ? 17.456 -14.445 -3.836 1.00 75.75 88 THR A O 1
ATOM 687 N N . TYR A 1 89 ? 16.241 -12.634 -4.397 1.00 72.50 89 TYR A N 1
ATOM 688 C CA . TYR A 1 89 ? 17.382 -11.753 -4.672 1.00 72.50 89 TYR A CA 1
ATOM 689 C C . TYR A 1 89 ? 17.624 -10.667 -3.621 1.00 72.50 89 TYR A C 1
ATOM 691 O O . TYR A 1 89 ? 18.692 -10.058 -3.646 1.00 72.50 89 TYR A O 1
ATOM 699 N N . PHE A 1 90 ? 16.666 -10.416 -2.729 1.00 80.38 90 PHE A N 1
ATOM 700 C CA . PHE A 1 90 ? 16.754 -9.355 -1.730 1.00 80.38 90 PHE A CA 1
ATOM 701 C C . PHE A 1 90 ? 15.947 -9.699 -0.482 1.00 80.38 90 PHE A C 1
ATOM 703 O O . PHE A 1 90 ? 14.813 -10.183 -0.561 1.00 80.38 90 PHE A O 1
ATOM 710 N N . ARG A 1 91 ? 16.549 -9.431 0.678 1.00 90.19 91 ARG A N 1
ATOM 711 C CA . ARG A 1 91 ? 15.918 -9.568 1.991 1.00 90.19 91 ARG A CA 1
ATOM 712 C C . ARG A 1 91 ? 16.150 -8.313 2.809 1.00 90.19 91 ARG A C 1
ATOM 714 O O . ARG A 1 91 ? 17.276 -7.828 2.889 1.00 90.19 91 ARG A O 1
ATOM 721 N N . GLY A 1 92 ? 15.103 -7.800 3.440 1.00 91.56 92 GLY A N 1
ATOM 722 C CA . GLY A 1 92 ? 15.219 -6.611 4.283 1.00 91.56 92 GLY A CA 1
ATOM 723 C C . GLY A 1 92 ? 13.888 -5.957 4.594 1.00 91.56 92 GLY A C 1
ATOM 724 O O . GLY A 1 92 ? 12.831 -6.541 4.372 1.00 91.56 92 GLY A O 1
ATOM 725 N N . GLY A 1 93 ? 13.952 -4.760 5.155 1.00 92.62 93 GLY A N 1
ATOM 726 C CA . GLY A 1 93 ? 12.818 -3.912 5.464 1.00 92.62 93 GLY A CA 1
ATOM 727 C C . GLY A 1 93 ? 12.398 -3.038 4.289 1.00 92.62 93 GLY A C 1
ATOM 728 O O . GLY A 1 93 ? 13.228 -2.525 3.530 1.00 92.62 93 GLY A O 1
ATOM 729 N N . ARG A 1 94 ? 11.091 -2.817 4.183 1.00 93.62 94 ARG A N 1
ATOM 730 C CA . ARG A 1 94 ? 10.493 -1.835 3.286 1.00 93.62 94 ARG A CA 1
ATOM 731 C C . ARG A 1 94 ? 9.381 -1.079 4.003 1.00 93.62 94 ARG A C 1
ATOM 733 O O . ARG A 1 94 ? 8.614 -1.667 4.762 1.00 93.62 94 ARG A O 1
ATOM 740 N N . LEU A 1 95 ? 9.311 0.224 3.764 1.00 95.38 95 LEU A N 1
ATOM 741 C CA . LEU A 1 95 ? 8.153 1.061 4.052 1.00 95.38 95 LEU A CA 1
ATOM 742 C C . LEU A 1 95 ? 7.603 1.534 2.712 1.00 95.38 95 LEU A C 1
ATOM 744 O O . LEU A 1 95 ? 8.235 2.361 2.060 1.00 95.38 95 LEU A O 1
ATOM 748 N N . GLU A 1 96 ? 6.461 1.002 2.299 1.00 95.38 96 GLU A N 1
ATOM 749 C CA . GLU A 1 96 ? 5.752 1.459 1.106 1.00 95.38 96 GLU A CA 1
ATOM 750 C C . GLU A 1 96 ? 4.730 2.525 1.480 1.00 95.38 96 GLU A C 1
ATOM 752 O O . GLU A 1 96 ? 3.978 2.368 2.445 1.00 95.38 96 GLU A O 1
ATOM 757 N N . VAL A 1 97 ? 4.702 3.596 0.691 1.00 96.38 97 VAL A N 1
ATOM 758 C CA . VAL A 1 97 ? 3.630 4.583 0.706 1.00 96.38 97 VAL A CA 1
ATOM 759 C C . VAL A 1 97 ? 2.750 4.307 -0.500 1.00 96.38 97 VAL A C 1
ATOM 761 O O . VAL A 1 97 ? 3.200 4.425 -1.642 1.00 96.38 97 VAL A O 1
ATOM 764 N N . ALA A 1 98 ? 1.507 3.917 -0.255 1.00 97.12 98 ALA A N 1
ATOM 765 C CA . ALA A 1 98 ? 0.592 3.486 -1.299 1.00 97.12 98 ALA A CA 1
ATOM 766 C C . ALA A 1 98 ? -0.781 4.140 -1.165 1.00 97.12 98 ALA A C 1
ATOM 768 O O . ALA A 1 98 ? -1.189 4.576 -0.091 1.00 97.12 98 ALA A O 1
ATOM 769 N N . THR A 1 99 ? -1.520 4.178 -2.263 1.00 97.62 99 THR A N 1
ATOM 770 C CA . THR A 1 99 ? -2.936 4.555 -2.282 1.00 97.62 99 THR A CA 1
ATOM 771 C C . THR A 1 99 ? -3.708 3.576 -3.157 1.00 97.62 99 THR A C 1
ATOM 773 O O . THR A 1 99 ? -3.102 2.840 -3.941 1.00 97.62 99 THR A O 1
ATOM 776 N N . VAL A 1 100 ? -5.033 3.569 -3.026 1.00 97.69 100 VAL A N 1
ATOM 777 C CA . VAL A 1 100 ? -5.902 2.838 -3.947 1.00 97.69 100 VAL A CA 1
ATOM 778 C C . VAL A 1 100 ? -6.414 3.801 -5.004 1.00 97.69 100 VAL A C 1
ATOM 780 O O . VAL A 1 100 ? -6.906 4.889 -4.700 1.00 97.69 100 VAL A O 1
ATOM 783 N N . VAL A 1 101 ? -6.299 3.386 -6.256 1.00 96.62 101 VAL A N 1
ATOM 784 C CA . VAL A 1 101 ? -6.818 4.106 -7.413 1.00 96.62 101 VAL A CA 1
ATOM 785 C C . VAL A 1 101 ? -7.849 3.263 -8.135 1.00 96.62 101 VAL A C 1
ATOM 787 O O . VAL A 1 101 ? -7.914 2.050 -7.942 1.00 96.62 101 VAL A O 1
ATOM 790 N N . ARG A 1 102 ? -8.631 3.913 -8.987 1.00 96.44 102 ARG A N 1
ATOM 791 C CA . ARG A 1 102 ? -9.535 3.287 -9.939 1.00 96.44 102 ARG A CA 1
ATOM 792 C C . ARG A 1 102 ? -9.046 3.578 -11.351 1.00 96.44 102 ARG A C 1
ATOM 794 O O . ARG A 1 102 ? -8.725 4.724 -11.669 1.00 96.44 102 ARG A O 1
ATOM 801 N N . ASP A 1 103 ? -9.002 2.557 -12.195 1.00 94.38 103 ASP A N 1
ATOM 802 C CA . ASP A 1 103 ? -8.839 2.741 -13.633 1.00 94.38 103 ASP A CA 1
ATOM 803 C C . ASP A 1 103 ? -10.146 3.302 -14.211 1.00 94.38 103 ASP A C 1
ATOM 805 O O . ASP A 1 103 ? -11.218 2.707 -14.089 1.00 94.38 103 ASP A O 1
ATOM 809 N N . THR A 1 104 ? -10.063 4.479 -14.825 1.00 93.94 104 THR A N 1
ATOM 810 C CA . THR A 1 104 ? -11.223 5.192 -15.383 1.00 93.94 104 THR A CA 1
ATOM 811 C C . THR A 1 104 ? -11.862 4.484 -16.580 1.00 93.94 104 THR A C 1
ATOM 813 O O . THR A 1 104 ? -13.029 4.738 -16.882 1.00 93.94 104 THR A O 1
ATOM 816 N N . ALA A 1 105 ? -11.135 3.595 -17.259 1.00 93.75 105 ALA A N 1
ATOM 817 C CA . ALA A 1 105 ? -11.635 2.832 -18.394 1.00 93.75 105 ALA A CA 1
ATOM 818 C C . ALA A 1 105 ? -12.364 1.550 -17.965 1.00 93.75 105 ALA A C 1
ATOM 820 O O . ALA A 1 105 ? -13.379 1.198 -18.570 1.00 93.75 105 ALA A O 1
ATOM 821 N N . THR A 1 106 ? -11.861 0.845 -16.948 1.00 94.31 106 THR A N 1
ATOM 822 C CA . THR A 1 106 ? -12.388 -0.470 -16.527 1.00 94.31 106 THR A CA 1
ATOM 823 C C . THR A 1 106 ? -13.218 -0.413 -15.245 1.00 94.31 106 THR A C 1
ATOM 825 O O . THR A 1 106 ? -14.059 -1.281 -15.015 1.00 94.31 106 THR A O 1
ATOM 828 N N . GLY A 1 107 ? -13.006 0.607 -14.412 1.00 95.19 107 GLY A N 1
ATOM 829 C CA . GLY A 1 107 ? -13.579 0.720 -13.074 1.00 95.19 107 GLY A CA 1
ATOM 830 C C . GLY A 1 107 ? -12.888 -0.150 -12.018 1.00 95.19 107 GLY A C 1
ATOM 831 O O . GLY A 1 107 ? -13.348 -0.162 -10.875 1.00 95.19 107 GLY A O 1
ATOM 832 N N . THR A 1 108 ? -11.817 -0.864 -12.376 1.00 95.50 108 THR A N 1
ATOM 833 C CA . THR A 1 108 ? -11.077 -1.758 -11.476 1.00 95.50 108 THR A CA 1
ATOM 834 C C . THR A 1 108 ? -10.189 -0.973 -10.515 1.00 95.50 108 THR A C 1
ATOM 836 O O . THR A 1 108 ? -9.650 0.079 -10.864 1.00 95.50 108 THR A O 1
ATOM 839 N N . HIS A 1 109 ? -10.063 -1.475 -9.288 1.00 97.25 109 HIS A N 1
ATOM 840 C CA . HIS A 1 109 ? -9.221 -0.889 -8.254 1.00 97.25 109 HIS A CA 1
ATOM 841 C C . HIS A 1 109 ? -7.820 -1.479 -8.282 1.00 97.25 109 HIS A C 1
ATOM 843 O O . HIS A 1 109 ? -7.645 -2.677 -8.485 1.00 97.25 109 HIS A O 1
ATOM 849 N N . HIS A 1 110 ? -6.835 -0.630 -8.014 1.00 96.56 110 HIS A N 1
ATOM 850 C CA . HIS A 1 110 ? -5.421 -0.981 -8.041 1.00 96.56 110 HIS A CA 1
ATOM 851 C C . HIS A 1 110 ? -4.683 -0.279 -6.908 1.00 96.56 110 HIS A C 1
ATOM 853 O O . HIS A 1 110 ? -4.997 0.864 -6.567 1.00 96.56 110 HIS A O 1
ATOM 859 N N . PHE A 1 111 ? -3.661 -0.920 -6.352 1.00 97.00 111 PHE A N 1
ATOM 860 C CA . PHE A 1 111 ? -2.673 -0.212 -5.553 1.00 97.00 111 PHE A CA 1
ATOM 861 C C . PHE A 1 111 ? -1.695 0.525 -6.461 1.00 97.00 111 PHE A C 1
ATOM 863 O O . PHE A 1 111 ? -1.207 -0.006 -7.461 1.00 97.00 111 PHE A O 1
ATOM 870 N N . VAL A 1 112 ? -1.350 1.745 -6.060 1.00 95.31 112 VAL A N 1
ATOM 871 C CA . VAL A 1 112 ? -0.204 2.474 -6.602 1.00 95.31 112 VAL A CA 1
ATOM 872 C C . VAL A 1 112 ? 0.768 2.724 -5.468 1.00 95.31 112 VAL A C 1
ATOM 874 O O . VAL A 1 112 ? 0.427 3.400 -4.496 1.00 95.31 112 VAL A O 1
ATOM 877 N N . ILE A 1 113 ? 1.982 2.197 -5.599 1.00 95.00 113 ILE A N 1
ATOM 878 C CA . ILE A 1 113 ? 3.100 2.532 -4.721 1.00 95.00 113 ILE A CA 1
ATOM 879 C C . ILE A 1 113 ? 3.652 3.878 -5.198 1.00 95.00 113 ILE A C 1
ATOM 881 O O . ILE A 1 113 ? 4.219 3.987 -6.286 1.00 95.00 113 ILE A O 1
ATOM 885 N N . LEU A 1 114 ? 3.435 4.916 -4.392 1.00 93.56 114 LEU A N 1
ATOM 886 C CA . LEU A 1 114 ? 3.788 6.309 -4.686 1.00 93.56 114 LEU A CA 1
ATOM 887 C C . LEU A 1 114 ? 5.257 6.607 -4.388 1.00 93.56 114 LEU A C 1
ATOM 889 O O . LEU A 1 114 ? 5.858 7.486 -5.006 1.00 93.56 114 LEU A O 1
ATOM 893 N N . GLU A 1 115 ? 5.796 5.924 -3.384 1.00 91.31 115 GLU A N 1
ATOM 894 C CA . GLU A 1 115 ? 7.204 5.898 -3.013 1.00 91.31 115 GLU A CA 1
ATOM 895 C C . GLU A 1 115 ? 7.443 4.769 -2.011 1.00 91.31 115 GLU A C 1
ATOM 897 O O . GLU A 1 115 ? 6.510 4.184 -1.456 1.00 91.31 115 GLU A O 1
ATOM 902 N N . TYR A 1 116 ? 8.710 4.466 -1.759 1.00 92.50 116 TYR A N 1
ATOM 903 C CA . TYR A 1 116 ? 9.084 3.564 -0.686 1.00 92.50 116 TYR A CA 1
ATOM 904 C C . TYR A 1 116 ? 10.496 3.862 -0.177 1.00 92.50 116 TYR A C 1
ATOM 906 O O . TYR A 1 116 ? 11.356 4.350 -0.921 1.00 92.50 116 TYR A O 1
ATOM 914 N N . LEU A 1 117 ? 10.726 3.508 1.087 1.00 93.00 117 LEU A N 1
ATOM 915 C CA . LEU A 1 117 ? 12.036 3.461 1.734 1.00 93.00 117 LEU A CA 1
ATOM 916 C C . LEU A 1 117 ? 12.424 2.001 1.968 1.00 93.00 117 LEU A C 1
ATOM 918 O O . LEU A 1 117 ? 11.568 1.178 2.295 1.00 93.00 117 LEU A O 1
ATOM 922 N N . THR A 1 118 ? 13.705 1.670 1.833 1.00 92.75 118 THR A N 1
ATOM 923 C CA . THR A 1 118 ? 14.195 0.310 2.092 1.00 92.75 118 THR A CA 1
ATOM 924 C C . THR A 1 118 ? 15.636 0.301 2.590 1.00 92.75 118 THR A C 1
ATOM 926 O O . THR A 1 118 ? 16.436 1.160 2.210 1.00 92.75 118 THR A O 1
ATOM 929 N N . ASP A 1 119 ? 15.956 -0.662 3.458 1.00 92.38 119 ASP A N 1
ATOM 930 C CA . ASP A 1 119 ? 17.322 -0.936 3.922 1.00 92.38 119 ASP A CA 1
ATOM 931 C C . ASP A 1 119 ? 18.019 -2.057 3.131 1.00 92.38 119 ASP A C 1
ATOM 933 O O . ASP A 1 119 ? 19.158 -2.419 3.430 1.00 92.38 119 ASP A O 1
ATOM 937 N N . THR A 1 120 ? 17.358 -2.584 2.100 1.00 90.62 120 THR A N 1
ATOM 938 C CA . THR A 1 120 ? 17.896 -3.620 1.223 1.00 90.62 120 THR A CA 1
ATOM 939 C C . THR A 1 120 ? 17.893 -3.171 -0.230 1.00 90.62 120 THR A C 1
ATOM 941 O O . THR A 1 120 ? 17.317 -2.146 -0.597 1.00 90.62 120 THR A O 1
ATOM 944 N N . VAL A 1 121 ? 18.609 -3.911 -1.071 1.00 88.19 121 VAL A N 1
ATOM 945 C CA . VAL A 1 121 ? 18.558 -3.675 -2.512 1.00 88.19 121 VAL A CA 1
ATOM 946 C C . VAL A 1 121 ? 17.144 -3.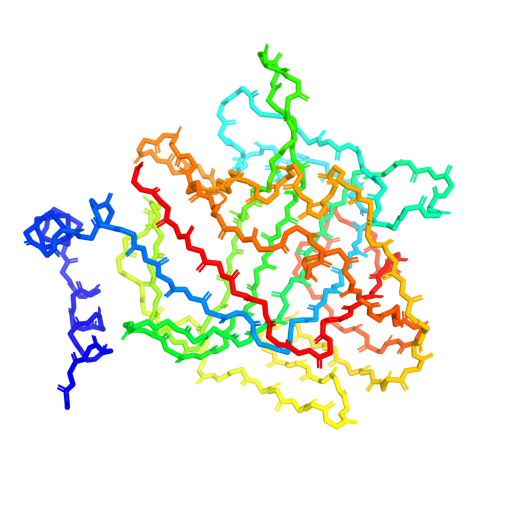966 -2.981 1.00 88.19 121 VAL A C 1
ATOM 948 O O . VAL A 1 121 ? 16.543 -4.964 -2.597 1.00 88.19 121 VAL A O 1
ATOM 951 N N . SER A 1 122 ? 16.619 -3.101 -3.828 1.00 86.19 122 SER A N 1
ATOM 952 C CA . SER A 1 122 ? 15.278 -3.255 -4.368 1.00 86.19 122 SER A CA 1
ATOM 953 C C . SER A 1 122 ? 15.306 -3.124 -5.872 1.00 86.19 122 SER A C 1
ATOM 955 O O . SER A 1 122 ? 16.294 -2.677 -6.472 1.00 86.19 122 SER A O 1
ATOM 957 N N . SER A 1 123 ? 14.204 -3.535 -6.484 1.00 81.81 123 SER A N 1
ATOM 958 C CA . SER A 1 123 ? 13.960 -3.146 -7.846 1.00 81.81 123 SER A CA 1
ATOM 959 C C . SER A 1 123 ? 12.498 -2.915 -8.166 1.00 81.81 123 SER A C 1
ATOM 961 O O . SER A 1 123 ? 11.608 -3.561 -7.613 1.00 81.81 123 SER A O 1
ATOM 963 N N . ASP A 1 124 ? 12.264 -1.957 -9.057 1.00 81.19 124 ASP A N 1
ATOM 964 C CA . ASP A 1 124 ? 10.931 -1.580 -9.507 1.00 81.19 124 ASP A CA 1
ATOM 965 C C . ASP A 1 124 ? 10.948 -1.097 -10.974 1.00 81.19 124 ASP A C 1
ATOM 967 O O . ASP A 1 124 ? 12.021 -0.830 -11.534 1.00 81.19 124 ASP A O 1
ATOM 971 N N . PRO A 1 125 ? 9.777 -1.012 -11.631 1.00 78.38 125 PRO A N 1
ATOM 972 C CA . PRO A 1 125 ? 9.686 -0.575 -13.024 1.00 78.38 125 PRO A CA 1
ATOM 973 C C . PRO A 1 125 ? 10.155 0.868 -13.295 1.00 78.38 125 PRO A C 1
ATOM 975 O O . PRO A 1 125 ? 10.505 1.179 -14.436 1.00 78.38 125 PRO A O 1
ATOM 978 N N . GLU A 1 126 ? 10.165 1.748 -12.290 1.00 77.94 126 GLU A N 1
ATOM 979 C CA . GLU A 1 126 ? 10.581 3.152 -12.400 1.00 77.94 126 GLU A CA 1
ATOM 980 C C . GLU A 1 126 ? 12.107 3.301 -12.319 1.00 77.94 126 GLU A C 1
ATOM 982 O O . GLU A 1 126 ? 12.724 3.982 -13.145 1.00 77.94 126 GLU A O 1
ATOM 987 N N . HIS A 1 127 ? 12.721 2.631 -11.346 1.00 78.12 127 HIS A N 1
ATOM 988 C CA . HIS A 1 127 ? 14.107 2.846 -10.938 1.00 78.12 127 HIS A CA 1
ATOM 989 C C . HIS A 1 127 ? 15.047 1.674 -11.242 1.00 78.12 127 HIS A C 1
ATOM 991 O O . HIS A 1 127 ? 16.257 1.823 -11.065 1.00 78.12 127 HIS A O 1
ATOM 997 N N . LEU A 1 128 ? 14.542 0.547 -11.761 1.00 83.06 128 LEU A N 1
ATOM 998 C CA . LEU A 1 128 ? 15.320 -0.680 -11.987 1.00 83.06 128 LEU A CA 1
ATOM 999 C C . LEU A 1 128 ? 16.024 -1.105 -10.692 1.00 83.06 128 LEU A C 1
ATOM 1001 O O . LEU A 1 128 ? 15.355 -1.182 -9.675 1.00 83.06 128 LEU A O 1
ATOM 1005 N N . PHE A 1 129 ? 17.329 -1.399 -10.691 1.00 85.31 129 PHE A N 1
ATOM 1006 C CA . PHE A 1 129 ? 18.042 -1.741 -9.460 1.00 85.31 129 PHE A CA 1
ATOM 1007 C C . PHE A 1 129 ? 18.372 -0.488 -8.651 1.00 85.31 129 PHE A C 1
ATOM 1009 O O . PHE A 1 129 ? 19.119 0.387 -9.099 1.00 85.31 129 PHE A O 1
ATOM 1016 N N . ARG A 1 130 ? 17.890 -0.458 -7.410 1.00 84.25 130 ARG A N 1
ATOM 1017 C CA . ARG A 1 130 ? 18.076 0.652 -6.479 1.00 84.25 130 ARG A CA 1
ATOM 1018 C C . ARG A 1 130 ? 18.808 0.192 -5.221 1.00 84.25 130 ARG A C 1
ATOM 1020 O O . ARG A 1 130 ? 18.589 -0.905 -4.706 1.00 84.25 130 ARG A O 1
ATOM 1027 N N . ARG A 1 131 ? 19.712 1.045 -4.732 1.00 87.50 131 ARG A N 1
ATOM 1028 C CA . ARG A 1 131 ? 20.412 0.842 -3.454 1.00 87.50 131 ARG A CA 1
ATOM 1029 C C . ARG A 1 131 ? 19.457 1.070 -2.278 1.00 87.50 131 ARG A C 1
ATOM 1031 O O . ARG A 1 131 ? 18.477 1.783 -2.457 1.00 87.50 131 ARG A O 1
ATOM 1038 N N . PRO A 1 132 ? 19.777 0.541 -1.086 1.00 89.25 132 PRO A N 1
ATOM 1039 C CA . PRO A 1 132 ? 19.127 0.973 0.144 1.00 89.25 132 PRO A CA 1
ATOM 1040 C C . PRO A 1 132 ? 19.146 2.499 0.278 1.00 89.25 132 PRO A C 1
ATOM 1042 O O . PRO A 1 132 ? 20.197 3.122 0.100 1.00 89.25 132 PRO A O 1
ATOM 1045 N N . ASP A 1 133 ? 18.006 3.090 0.621 1.00 89.44 133 ASP A N 1
ATOM 1046 C CA . ASP A 1 133 ? 17.879 4.537 0.850 1.00 89.44 133 ASP A CA 1
ATOM 1047 C C . ASP A 1 133 ? 17.919 4.894 2.335 1.00 89.44 133 ASP A C 1
ATOM 1049 O O . ASP A 1 133 ? 18.118 6.050 2.705 1.00 89.44 133 ASP A O 1
ATOM 1053 N N . VAL A 1 134 ? 17.748 3.892 3.197 1.00 89.12 134 VAL A N 1
ATOM 1054 C CA . VAL A 1 134 ? 17.906 4.013 4.644 1.00 89.12 134 VAL A CA 1
ATOM 1055 C C . VAL A 1 134 ? 18.919 2.987 5.137 1.00 89.12 134 VAL A C 1
ATOM 1057 O O . VAL A 1 134 ? 19.092 1.923 4.552 1.00 89.12 134 VAL A O 1
ATOM 1060 N N . SER A 1 135 ? 19.628 3.314 6.215 1.00 83.81 135 SER A N 1
ATOM 1061 C CA . SER A 1 135 ? 20.709 2.465 6.727 1.00 83.81 135 SER A CA 1
ATOM 1062 C C . SER A 1 135 ? 20.213 1.210 7.444 1.00 83.81 135 SER A C 1
ATOM 1064 O O . SER A 1 135 ? 20.915 0.203 7.453 1.00 83.81 135 SER A O 1
ATOM 1066 N N . ALA A 1 136 ? 19.041 1.280 8.079 1.00 84.88 136 ALA A N 1
ATOM 1067 C CA . ALA A 1 136 ? 18.404 0.154 8.746 1.00 84.88 136 ALA A CA 1
ATOM 1068 C C . ALA A 1 136 ? 16.923 0.440 9.010 1.00 84.88 136 ALA A C 1
ATOM 1070 O O . ALA A 1 136 ? 16.565 1.537 9.450 1.00 84.88 136 ALA A O 1
ATOM 1071 N N . MET A 1 137 ? 16.089 -0.585 8.861 1.00 88.75 137 MET A N 1
ATOM 1072 C CA . MET A 1 137 ? 14.730 -0.620 9.382 1.00 88.75 137 MET A CA 1
ATOM 1073 C C . MET A 1 137 ? 14.658 -1.595 10.555 1.00 88.75 137 MET A C 1
ATOM 1075 O O . MET A 1 137 ? 15.113 -2.737 10.487 1.00 88.75 137 MET A O 1
ATOM 1079 N N . ARG A 1 138 ? 14.103 -1.136 11.677 1.00 87.00 138 ARG A N 1
ATOM 1080 C CA . ARG A 1 138 ? 14.045 -1.938 12.906 1.00 87.00 138 ARG A CA 1
ATOM 1081 C C . ARG A 1 138 ? 12.653 -2.504 13.095 1.00 87.00 138 ARG A C 1
ATOM 1083 O O . ARG A 1 138 ? 11.737 -1.734 13.362 1.00 87.00 138 ARG A O 1
ATOM 1090 N N . PHE A 1 139 ? 12.543 -3.826 13.021 1.00 83.88 139 PHE A N 1
ATOM 1091 C CA . PHE A 1 139 ? 11.322 -4.573 13.305 1.00 83.88 139 PHE A CA 1
ATOM 1092 C C . PHE A 1 139 ? 11.434 -5.286 14.654 1.00 83.88 139 PHE A C 1
ATOM 1094 O O . PHE A 1 139 ? 12.480 -5.848 14.977 1.00 83.88 139 PHE A O 1
ATOM 1101 N N . SER A 1 140 ? 10.362 -5.266 15.439 1.00 81.19 140 SER A N 1
ATOM 1102 C CA . SER A 1 140 ? 10.208 -6.120 16.619 1.00 81.19 140 SER A CA 1
ATOM 1103 C C . SER A 1 140 ? 8.783 -6.649 16.645 1.00 81.19 140 SER A C 1
ATOM 1105 O O . SER A 1 140 ? 7.841 -5.863 16.760 1.00 81.19 140 SER A O 1
ATOM 1107 N N . ASP A 1 141 ? 8.650 -7.969 16.518 1.00 69.06 141 ASP A N 1
ATOM 1108 C CA . ASP A 1 141 ? 7.353 -8.647 16.431 1.00 69.06 141 ASP A CA 1
ATOM 1109 C C . ASP A 1 141 ? 6.615 -8.614 17.778 1.00 69.06 141 ASP A C 1
ATOM 1111 O O . ASP A 1 141 ? 5.417 -8.342 17.815 1.00 69.06 141 ASP A O 1
ATOM 1115 N N . ASP A 1 142 ? 7.345 -8.743 18.894 1.00 62.88 142 ASP A N 1
ATOM 1116 C CA . ASP A 1 142 ? 6.800 -8.680 20.263 1.00 62.88 142 ASP A CA 1
ATOM 1117 C C . ASP A 1 142 ? 6.070 -7.358 20.574 1.00 62.88 142 ASP A C 1
ATOM 1119 O O . ASP A 1 142 ? 5.225 -7.293 21.469 1.00 62.88 142 ASP A O 1
ATOM 1123 N N . ALA A 1 143 ? 6.413 -6.285 19.856 1.00 58.41 143 ALA A N 1
ATOM 1124 C CA . ALA A 1 143 ? 5.894 -4.939 20.077 1.00 58.41 143 ALA A CA 1
ATOM 1125 C C . ALA A 1 143 ? 5.438 -4.245 18.783 1.00 58.41 143 ALA A C 1
ATOM 1127 O O . ALA A 1 143 ? 5.435 -3.014 18.750 1.00 58.41 143 ALA A O 1
ATOM 1128 N N . LEU A 1 144 ? 5.123 -5.008 17.721 1.00 76.69 144 LEU A N 1
ATOM 1129 C CA . LEU A 1 144 ? 4.693 -4.508 16.401 1.00 76.69 144 LEU A CA 1
ATOM 1130 C C . LEU A 1 144 ? 5.329 -3.157 16.053 1.00 76.69 144 LEU A C 1
ATOM 1132 O O . LEU A 1 144 ? 4.649 -2.143 15.863 1.00 76.69 144 LEU A O 1
ATOM 1136 N N . ARG A 1 145 ? 6.660 -3.123 16.114 1.00 84.94 145 ARG A N 1
ATOM 1137 C CA . ARG A 1 145 ? 7.423 -1.880 16.058 1.00 84.94 145 ARG A CA 1
ATOM 1138 C C . ARG A 1 145 ? 8.126 -1.776 14.728 1.00 84.94 145 ARG A C 1
ATOM 1140 O O . ARG A 1 145 ? 8.853 -2.692 14.362 1.00 84.94 145 ARG A O 1
ATOM 1147 N N . CYS A 1 146 ? 7.986 -0.624 14.086 1.00 87.38 146 CYS A N 1
ATOM 1148 C CA . CYS A 1 146 ? 8.814 -0.221 12.960 1.00 87.38 146 CYS A CA 1
ATOM 1149 C C . CYS A 1 146 ? 9.353 1.188 13.203 1.00 87.38 146 CYS A C 1
ATOM 1151 O O . CYS A 1 146 ? 8.642 2.057 13.702 1.00 87.38 146 CYS A O 1
ATOM 1153 N N . SER A 1 147 ? 10.608 1.435 12.843 1.00 88.88 147 SER A N 1
ATOM 1154 C CA . SER A 1 147 ? 11.150 2.793 12.783 1.00 88.88 147 SER A CA 1
ATOM 1155 C C . SER A 1 147 ? 12.131 2.939 11.629 1.00 88.88 147 SER A C 1
ATOM 1157 O O . SER A 1 147 ? 13.020 2.098 11.474 1.00 88.88 147 SER A O 1
ATOM 1159 N N . THR A 1 148 ? 11.986 4.029 10.885 1.00 87.38 148 THR A N 1
ATOM 1160 C CA . THR A 1 148 ? 12.865 4.487 9.807 1.00 87.38 148 THR A CA 1
ATOM 1161 C C . THR A 1 148 ? 12.803 6.023 9.710 1.00 87.38 148 THR A C 1
ATOM 1163 O O . THR A 1 148 ? 12.146 6.672 10.525 1.00 87.38 148 THR A O 1
ATOM 1166 N N . ALA A 1 149 ? 13.518 6.631 8.765 1.00 84.12 149 ALA A N 1
ATOM 1167 C CA . ALA A 1 149 ? 13.557 8.085 8.597 1.00 84.12 149 ALA A CA 1
ATOM 1168 C C . ALA A 1 149 ? 12.143 8.680 8.422 1.00 84.12 149 ALA A C 1
ATOM 1170 O O . ALA A 1 149 ? 11.432 8.318 7.489 1.00 84.12 149 ALA A O 1
ATOM 1171 N N . GLY A 1 150 ? 11.739 9.576 9.331 1.00 86.75 150 GLY A N 1
ATOM 1172 C CA . GLY A 1 150 ? 10.442 10.269 9.288 1.00 86.75 150 GLY A CA 1
ATOM 1173 C C . GLY A 1 150 ? 9.216 9.398 9.585 1.00 86.75 150 GLY A C 1
ATOM 1174 O O . GLY A 1 150 ? 8.095 9.885 9.468 1.00 86.75 150 GLY A O 1
ATOM 1175 N N . PHE A 1 151 ? 9.401 8.129 9.965 1.00 92.06 151 PHE A N 1
ATOM 1176 C CA . PHE A 1 151 ? 8.304 7.213 10.270 1.00 92.06 151 PHE A CA 1
ATOM 1177 C C . PHE A 1 151 ? 8.657 6.280 11.426 1.00 92.06 151 PHE A C 1
ATOM 1179 O O . PHE A 1 151 ? 9.646 5.544 11.392 1.00 92.06 151 PHE A O 1
ATOM 1186 N N . SER A 1 152 ? 7.805 6.234 12.440 1.00 92.69 152 SER A N 1
ATOM 1187 C CA . SER A 1 152 ? 7.864 5.208 13.467 1.00 92.69 152 SER A CA 1
ATOM 1188 C C . SER A 1 152 ? 6.480 4.854 13.974 1.00 92.69 152 SER A C 1
ATOM 1190 O O . SER A 1 152 ? 5.628 5.719 14.161 1.00 92.69 152 SER A O 1
ATOM 1192 N N . VAL A 1 153 ? 6.286 3.569 14.226 1.00 90.50 153 VAL A N 1
ATOM 1193 C CA . VAL A 1 153 ? 5.086 3.028 14.844 1.00 90.50 153 VAL A CA 1
ATOM 1194 C C . VAL A 1 153 ? 5.528 2.130 15.979 1.00 90.50 153 VAL A C 1
ATOM 1196 O O . VAL A 1 153 ? 6.410 1.282 15.816 1.00 90.50 153 VAL A O 1
ATOM 1199 N N . VAL A 1 154 ? 4.911 2.326 17.136 1.00 89.12 154 VAL A N 1
ATOM 1200 C CA . VAL A 1 154 ? 4.991 1.401 18.259 1.00 89.12 154 VAL A CA 1
ATOM 1201 C C . VAL A 1 154 ? 3.572 1.030 18.630 1.00 89.12 154 VAL A C 1
ATOM 1203 O O . VAL A 1 154 ? 2.750 1.897 18.930 1.00 89.12 154 VAL A O 1
ATOM 1206 N N . SER A 1 155 ? 3.289 -0.263 18.629 1.00 84.06 155 SER A N 1
ATOM 1207 C CA . SER A 1 155 ? 2.012 -0.778 19.091 1.00 84.06 155 SER A CA 1
ATOM 1208 C C . SER A 1 155 ? 2.238 -2.007 19.968 1.00 84.06 155 SER A C 1
ATOM 1210 O O . SER A 1 155 ? 3.357 -2.380 20.304 1.00 84.06 155 SER A O 1
ATOM 1212 N N . ARG A 1 156 ? 1.162 -2.616 20.423 1.00 78.50 156 ARG A N 1
ATOM 1213 C CA . ARG A 1 156 ? 1.165 -3.982 20.928 1.00 78.50 156 ARG A CA 1
ATOM 1214 C C . ARG A 1 156 ? 0.043 -4.688 20.200 1.00 78.50 156 ARG A C 1
ATOM 1216 O O . ARG A 1 156 ? -0.923 -4.032 19.798 1.00 78.50 156 ARG A O 1
ATOM 1223 N N . ASP A 1 157 ? 0.145 -6.004 20.060 1.00 73.31 157 ASP A N 1
ATOM 1224 C CA . ASP A 1 157 ? -1.032 -6.764 19.665 1.00 73.31 157 ASP A CA 1
ATOM 1225 C C . ASP A 1 157 ? -2.117 -6.549 20.729 1.00 73.31 157 ASP A C 1
ATOM 1227 O O . ASP A 1 157 ? -2.064 -7.044 21.852 1.00 73.31 157 ASP A O 1
ATOM 1231 N N . THR A 1 158 ? -3.057 -5.693 20.369 1.00 67.00 158 THR A N 1
ATOM 1232 C CA . THR A 1 158 ? -4.253 -5.326 21.127 1.00 67.00 158 THR A CA 1
ATOM 1233 C C . THR A 1 158 ? -5.497 -5.759 20.355 1.00 67.00 158 THR A C 1
ATOM 1235 O O . THR A 1 158 ? -6.619 -5.361 20.688 1.00 67.00 158 THR A O 1
ATOM 1238 N N . GLY A 1 159 ? -5.278 -6.507 19.272 1.00 65.75 159 GLY A N 1
ATOM 1239 C CA . GLY A 1 159 ? -6.176 -6.596 18.151 1.00 65.75 159 GLY A CA 1
ATOM 1240 C C . GLY A 1 159 ? -7.162 -7.730 18.226 1.00 65.75 159 GLY A C 1
ATOM 1241 O O . GLY A 1 159 ? -6.930 -8.769 18.837 1.00 65.75 159 GLY A O 1
ATOM 1242 N N . GLU A 1 160 ? -8.273 -7.521 17.541 1.00 85.06 160 GLU A N 1
ATOM 1243 C CA . GLU A 1 160 ? -9.191 -8.586 17.177 1.00 85.06 160 GLU A CA 1
ATOM 1244 C C . GLU A 1 160 ? -8.900 -9.011 15.744 1.00 85.06 160 GLU A C 1
ATOM 1246 O O . GLU A 1 160 ? -8.445 -8.209 14.917 1.00 85.06 160 GLU A O 1
ATOM 1251 N N . ASP A 1 161 ? -9.162 -10.284 15.468 1.00 92.31 161 ASP A N 1
ATOM 1252 C CA . ASP A 1 161 ? -9.186 -10.786 14.105 1.00 92.31 161 ASP A CA 1
ATOM 1253 C C . ASP A 1 161 ? -10.209 -9.977 13.306 1.00 92.31 161 ASP A C 1
ATOM 1255 O O . ASP A 1 161 ? -11.348 -9.773 13.733 1.00 92.31 161 ASP A O 1
ATOM 1259 N N . ALA A 1 162 ? -9.791 -9.520 12.136 1.00 94.75 162 ALA A N 1
ATOM 1260 C CA . ALA A 1 162 ? -10.620 -8.753 11.234 1.00 94.75 162 ALA A CA 1
ATOM 1261 C C . ALA A 1 162 ? -10.444 -9.233 9.800 1.00 94.75 162 ALA A C 1
ATOM 1263 O O . ALA A 1 162 ? -9.435 -9.843 9.428 1.00 94.75 162 ALA A O 1
ATOM 1264 N N . LEU A 1 163 ? -11.454 -8.923 8.994 1.00 97.19 163 LEU A N 1
ATOM 1265 C CA . LEU A 1 163 ? -11.425 -9.135 7.561 1.00 97.19 163 LEU A CA 1
ATOM 1266 C C . LEU A 1 163 ? -11.297 -7.794 6.859 1.00 97.19 163 LEU A C 1
ATOM 1268 O O . LEU A 1 163 ? -12.103 -6.886 7.078 1.00 97.19 163 LEU A O 1
ATOM 1272 N N . LEU A 1 164 ? -10.297 -7.698 5.995 1.00 98.00 164 LEU A N 1
ATOM 1273 C CA . LEU A 1 164 ? -10.210 -6.613 5.037 1.00 98.00 164 LEU A CA 1
ATOM 1274 C C . LEU A 1 164 ? -11.333 -6.731 3.997 1.00 98.00 164 LEU A C 1
ATOM 1276 O O . LEU A 1 164 ? -11.795 -7.837 3.660 1.00 98.00 164 LEU A O 1
ATOM 1280 N N . ASP A 1 165 ? -11.771 -5.577 3.501 1.00 98.38 165 ASP A N 1
ATOM 1281 C CA . ASP A 1 165 ? -12.692 -5.498 2.372 1.00 98.38 165 ASP A CA 1
ATOM 1282 C C . ASP A 1 165 ? -12.054 -6.151 1.136 1.00 98.38 165 ASP A C 1
ATOM 1284 O O . ASP A 1 165 ? -10.843 -6.086 0.919 1.00 98.38 165 ASP A O 1
ATOM 1288 N N . GLU A 1 166 ? -12.870 -6.833 0.338 1.00 97.50 166 GLU A N 1
ATOM 1289 C CA . GLU A 1 166 ? -12.392 -7.600 -0.813 1.00 97.50 166 GLU A CA 1
ATOM 1290 C C . GLU A 1 166 ? -11.793 -6.713 -1.905 1.00 97.50 166 GLU A C 1
ATOM 1292 O O . GLU A 1 166 ? -10.772 -7.068 -2.495 1.00 97.50 166 GLU A O 1
ATOM 1297 N N . ARG A 1 167 ? -12.367 -5.528 -2.123 1.00 97.25 167 ARG A N 1
ATOM 1298 C CA . ARG A 1 167 ? -11.853 -4.569 -3.099 1.00 97.25 167 ARG A CA 1
ATOM 1299 C C . ARG A 1 167 ? -10.484 -4.043 -2.675 1.00 97.25 167 ARG A C 1
ATOM 1301 O O . ARG A 1 167 ? -9.586 -3.913 -3.499 1.00 97.25 167 ARG A O 1
ATOM 1308 N N . PHE A 1 168 ? -10.310 -3.781 -1.381 1.00 98.12 168 PHE A N 1
ATOM 1309 C CA . PHE A 1 168 ? -9.040 -3.316 -0.829 1.00 98.12 168 PHE A CA 1
ATOM 1310 C C . PHE A 1 168 ? -7.968 -4.414 -0.820 1.00 98.12 168 PHE A C 1
ATOM 1312 O O . PHE A 1 168 ? -6.855 -4.197 -1.284 1.00 98.12 168 PHE A O 1
ATOM 1319 N N . ALA A 1 169 ? -8.273 -5.600 -0.290 1.00 97.31 169 ALA A N 1
ATOM 1320 C CA . ALA A 1 169 ? -7.257 -6.629 -0.074 1.00 97.31 169 ALA A CA 1
ATOM 1321 C C . ALA A 1 169 ? -6.993 -7.514 -1.294 1.00 97.31 169 ALA A C 1
ATOM 1323 O O . ALA A 1 169 ? -5.869 -7.984 -1.453 1.00 97.31 169 ALA A O 1
ATOM 1324 N N . VAL A 1 170 ? -8.002 -7.762 -2.132 1.00 97.69 170 VAL A N 1
ATOM 1325 C CA . VAL A 1 170 ? -7.891 -8.679 -3.272 1.00 97.69 170 VAL A CA 1
ATOM 1326 C C . VAL A 1 170 ? -7.826 -7.900 -4.573 1.00 97.69 170 VAL A C 1
ATOM 1328 O O . VAL A 1 170 ? -6.795 -7.955 -5.234 1.00 97.69 170 VAL A O 1
ATOM 1331 N N . GLU A 1 171 ? -8.883 -7.165 -4.933 1.00 97.25 171 GLU A N 1
ATOM 1332 C CA . GLU A 1 171 ? -8.964 -6.474 -6.231 1.00 97.25 171 GLU A CA 1
ATOM 1333 C C . GLU A 1 171 ? -7.769 -5.534 -6.433 1.00 97.25 171 GLU A C 1
ATOM 1335 O O . GLU A 1 171 ? -7.003 -5.727 -7.376 1.00 97.25 171 GLU A O 1
ATOM 1340 N N . ALA A 1 172 ? -7.523 -4.631 -5.477 1.00 97.06 172 ALA A N 1
ATOM 1341 C CA . ALA A 1 172 ? -6.433 -3.663 -5.562 1.00 97.06 172 ALA A CA 1
ATOM 1342 C C . ALA A 1 172 ? -5.026 -4.286 -5.571 1.00 97.06 172 ALA A C 1
ATOM 1344 O O . ALA A 1 172 ? -4.100 -3.679 -6.104 1.00 97.06 172 ALA A O 1
ATOM 1345 N N . ASN A 1 173 ? -4.835 -5.488 -5.016 1.00 95.81 173 ASN A N 1
ATOM 1346 C CA . ASN A 1 173 ? -3.527 -6.157 -5.003 1.00 95.81 173 ASN A CA 1
ATOM 1347 C C . ASN A 1 173 ? -3.233 -6.960 -6.273 1.00 95.81 173 ASN A C 1
ATOM 1349 O O . ASN A 1 173 ? -2.077 -7.321 -6.484 1.00 95.81 173 ASN A O 1
ATOM 1353 N N . ARG A 1 174 ? -4.231 -7.270 -7.115 1.00 95.81 174 ARG A N 1
ATOM 1354 C CA . ARG A 1 174 ? -4.000 -8.079 -8.329 1.00 95.81 174 ARG A CA 1
ATOM 1355 C C . ARG A 1 174 ? -3.023 -7.416 -9.284 1.00 95.81 174 ARG A C 1
ATOM 1357 O O . ARG A 1 174 ? -2.250 -8.107 -9.934 1.00 95.81 174 ARG A O 1
ATOM 1364 N N . GLU A 1 175 ? -3.067 -6.096 -9.361 1.00 93.75 175 GLU A N 1
ATOM 1365 C CA . GLU A 1 175 ? -2.236 -5.299 -10.248 1.00 93.75 175 GLU A CA 1
ATOM 1366 C C . GLU A 1 175 ? -1.718 -4.086 -9.480 1.00 93.75 175 GLU A C 1
ATOM 1368 O O . GLU A 1 175 ? -2.494 -3.218 -9.079 1.00 93.75 175 GLU A O 1
ATOM 1373 N N . ILE A 1 176 ? -0.401 -4.037 -9.272 1.00 92.75 176 ILE A N 1
ATOM 1374 C CA . ILE A 1 176 ? 0.262 -2.963 -8.530 1.00 92.75 176 ILE A CA 1
ATOM 1375 C C . ILE A 1 176 ? 1.050 -2.075 -9.485 1.00 92.75 176 ILE A C 1
ATOM 1377 O O . ILE A 1 176 ? 1.954 -2.535 -10.189 1.00 92.75 176 ILE A O 1
ATOM 1381 N N . TYR A 1 177 ? 0.753 -0.782 -9.460 1.00 92.12 177 TYR A N 1
ATOM 1382 C CA . TYR A 1 177 ? 1.492 0.235 -10.197 1.00 92.12 177 TYR A CA 1
ATOM 1383 C C . TYR A 1 177 ? 2.569 0.887 -9.326 1.00 92.12 177 TYR A C 1
ATOM 1385 O O . TYR A 1 177 ? 2.473 0.927 -8.100 1.00 92.12 177 TYR A O 1
ATOM 1393 N N . TYR A 1 178 ? 3.578 1.454 -9.984 1.00 89.44 178 TYR A N 1
ATOM 1394 C CA . TYR A 1 178 ? 4.638 2.240 -9.356 1.00 89.44 178 TYR A CA 1
ATOM 1395 C C . TYR A 1 178 ? 4.657 3.635 -9.964 1.00 89.44 178 TYR A C 1
ATOM 1397 O O . TYR A 1 178 ? 4.935 3.763 -11.158 1.00 89.44 178 TYR A O 1
ATOM 1405 N N . GLY A 1 179 ? 4.361 4.639 -9.135 1.00 82.62 179 GLY A N 1
ATOM 1406 C CA . GLY A 1 179 ? 4.491 6.060 -9.453 1.00 82.62 179 GLY A CA 1
ATOM 1407 C C . GLY A 1 179 ? 4.159 6.423 -10.903 1.00 82.62 179 GLY A C 1
ATOM 1408 O O . GLY A 1 179 ? 3.137 6.021 -11.460 1.00 82.62 179 GLY A O 1
ATOM 1409 N N . THR A 1 180 ? 5.066 7.165 -11.538 1.00 72.88 180 THR A N 1
ATOM 1410 C CA . THR A 1 180 ? 4.898 7.626 -12.930 1.00 72.88 180 THR A CA 1
ATOM 1411 C C . THR A 1 180 ? 5.611 6.730 -13.950 1.00 72.88 180 THR A C 1
ATOM 1413 O O . THR A 1 180 ? 5.785 7.123 -15.111 1.00 72.88 180 THR A O 1
ATOM 1416 N N . ALA A 1 181 ? 6.026 5.527 -13.533 1.00 64.06 181 ALA A N 1
ATOM 1417 C CA . ALA A 1 181 ? 6.884 4.631 -14.299 1.00 64.06 181 ALA A CA 1
ATOM 1418 C C . ALA A 1 181 ? 6.391 4.405 -15.738 1.00 64.06 181 ALA A C 1
ATOM 1420 O O . ALA A 1 181 ? 5.204 4.174 -15.993 1.00 64.06 181 ALA A O 1
ATOM 1421 N N . ARG A 1 182 ? 7.333 4.428 -16.693 1.00 57.53 182 ARG A N 1
ATOM 1422 C CA . ARG A 1 182 ? 7.101 4.078 -18.104 1.00 57.53 182 ARG A CA 1
ATOM 1423 C C . ARG A 1 182 ? 7.903 2.824 -18.493 1.00 57.53 182 ARG A C 1
ATOM 1425 O O . ARG A 1 182 ? 9.122 2.814 -18.296 1.00 57.53 182 ARG A O 1
ATOM 1432 N N . PRO A 1 183 ? 7.290 1.819 -19.153 1.00 57.81 183 PRO A N 1
ATOM 1433 C CA . PRO A 1 183 ? 5.884 1.750 -19.570 1.00 57.81 183 PRO A CA 1
ATOM 1434 C C . PRO A 1 183 ? 4.922 1.560 -18.385 1.00 57.81 183 PRO A C 1
ATOM 1436 O O . PRO A 1 183 ? 5.282 0.920 -17.406 1.00 57.81 183 PRO A O 1
ATOM 1439 N N . HIS A 1 184 ? 3.700 2.093 -18.510 1.00 65.38 184 HIS A N 1
ATOM 1440 C CA . HIS A 1 184 ? 2.613 1.983 -17.525 1.00 65.38 184 HIS A CA 1
ATOM 1441 C C . HIS A 1 184 ? 2.043 0.557 -17.475 1.00 65.38 184 HIS A C 1
ATOM 1443 O O . HIS A 1 184 ? 0.910 0.318 -17.887 1.00 65.38 184 HIS A O 1
ATOM 1449 N N . ARG A 1 185 ? 2.852 -0.416 -17.059 1.00 78.44 185 ARG A N 1
ATOM 1450 C CA . ARG A 1 185 ? 2.399 -1.789 -16.840 1.00 78.44 185 ARG A CA 1
ATOM 1451 C C . ARG A 1 185 ? 2.460 -2.102 -15.350 1.00 78.44 185 ARG A C 1
ATOM 1453 O O . ARG A 1 185 ? 3.522 -1.889 -14.761 1.00 78.44 185 ARG A O 1
ATOM 1460 N N . PRO A 1 186 ? 1.358 -2.574 -14.753 1.00 87.19 186 PRO A N 1
ATOM 1461 C CA . PRO A 1 186 ? 1.386 -3.016 -13.374 1.00 87.19 186 PRO A CA 1
ATOM 1462 C C . PRO A 1 186 ? 2.202 -4.303 -13.242 1.00 87.19 186 PRO A C 1
ATOM 1464 O O . PRO A 1 186 ? 2.348 -5.072 -14.195 1.00 87.19 186 PRO A O 1
ATOM 1467 N N . ASN A 1 187 ? 2.690 -4.555 -12.033 1.00 88.50 187 ASN A N 1
ATOM 1468 C CA . ASN A 1 187 ? 3.065 -5.899 -11.625 1.00 88.50 187 ASN A CA 1
ATOM 1469 C C . ASN A 1 187 ? 1.782 -6.673 -11.323 1.00 88.50 187 ASN A C 1
ATOM 1471 O O . ASN A 1 187 ? 1.034 -6.289 -10.423 1.00 88.50 187 ASN A O 1
ATOM 1475 N N . VAL A 1 188 ? 1.546 -7.757 -12.057 1.00 92.62 188 VAL A N 1
ATOM 1476 C CA . VAL A 1 188 ? 0.415 -8.655 -11.809 1.00 92.62 188 VAL A CA 1
ATOM 1477 C C . VAL A 1 188 ? 0.811 -9.646 -10.719 1.00 92.62 188 VAL A C 1
ATOM 1479 O O . VAL A 1 188 ? 1.869 -10.272 -10.815 1.00 92.62 188 VAL A O 1
ATOM 1482 N N . LEU A 1 189 ? -0.011 -9.780 -9.680 1.00 94.94 189 LEU A N 1
ATOM 1483 C CA . LEU A 1 189 ? 0.258 -10.631 -8.525 1.00 94.94 189 LEU A CA 1
ATOM 1484 C C . LEU A 1 189 ? -0.714 -11.808 -8.429 1.00 94.94 189 LEU A C 1
ATOM 1486 O O . LEU A 1 189 ? -1.932 -11.650 -8.493 1.00 94.94 189 LEU A O 1
ATOM 1490 N N . GLU A 1 190 ? -0.155 -12.982 -8.150 1.00 96.81 190 GLU A N 1
ATOM 1491 C CA . GLU A 1 190 ? -0.880 -14.158 -7.671 1.00 96.81 190 GLU A CA 1
ATOM 1492 C C . GLU A 1 190 ? -0.607 -14.379 -6.177 1.00 96.81 190 GLU A C 1
ATOM 1494 O O . GLU A 1 190 ? 0.540 -14.305 -5.722 1.00 96.81 190 GLU A O 1
ATOM 1499 N N . PHE A 1 191 ? -1.660 -14.662 -5.409 1.00 96.88 191 PHE A N 1
ATOM 1500 C CA . PHE A 1 191 ? -1.609 -14.849 -3.957 1.00 96.88 191 PHE A CA 1
ATOM 1501 C C . PHE A 1 191 ? -2.834 -15.625 -3.449 1.00 96.88 191 PHE A C 1
ATOM 1503 O O . PHE A 1 191 ? -3.829 -15.785 -4.155 1.00 96.88 191 PHE A O 1
ATOM 1510 N N . ASP A 1 192 ? -2.774 -16.100 -2.201 1.00 96.94 192 ASP A N 1
ATOM 1511 C CA . ASP A 1 192 ? -3.943 -16.662 -1.515 1.00 96.94 192 ASP A CA 1
ATOM 1512 C C . ASP A 1 192 ? -4.856 -15.529 -1.021 1.00 96.94 192 ASP A C 1
ATOM 1514 O O . ASP A 1 192 ? -4.557 -14.841 -0.041 1.00 96.94 192 ASP A O 1
ATOM 1518 N N . GLU A 1 193 ? -5.997 -15.360 -1.691 1.00 96.88 193 GLU A N 1
ATOM 1519 C CA . GLU A 1 193 ? -7.010 -14.345 -1.378 1.00 96.88 193 GLU A CA 1
ATOM 1520 C C . GLU A 1 193 ? -7.532 -14.430 0.063 1.00 96.88 193 GLU A C 1
ATOM 1522 O O . GLU A 1 193 ? -7.874 -13.415 0.673 1.00 96.88 193 GLU A O 1
ATOM 1527 N N . LYS A 1 194 ? -7.584 -15.631 0.650 1.00 95.06 194 LYS A N 1
ATOM 1528 C CA . LYS A 1 194 ? -8.011 -15.792 2.046 1.00 95.06 194 LYS A CA 1
ATOM 1529 C C . LYS A 1 194 ? -6.927 -15.329 3.007 1.00 95.06 194 LYS A C 1
ATOM 1531 O O . LYS A 1 194 ? -7.259 -14.781 4.058 1.00 95.06 194 LYS A O 1
ATOM 1536 N N . ALA A 1 195 ? -5.658 -15.541 2.662 1.00 93.56 195 ALA A N 1
ATOM 1537 C CA . ALA A 1 195 ? -4.533 -15.118 3.485 1.00 93.56 195 ALA A CA 1
ATOM 1538 C C . ALA A 1 195 ? -4.408 -13.588 3.518 1.00 93.56 195 ALA A C 1
ATOM 1540 O O . ALA A 1 195 ? -4.334 -13.018 4.605 1.00 93.56 195 ALA A O 1
ATOM 1541 N N . VAL A 1 196 ? -4.486 -12.913 2.362 1.00 95.56 196 VAL A N 1
ATOM 1542 C CA . VAL A 1 196 ? -4.382 -11.438 2.283 1.00 95.56 196 VAL A CA 1
ATOM 1543 C C . VAL A 1 196 ? -5.539 -10.710 2.969 1.00 95.56 196 VAL A C 1
ATOM 1545 O O . VAL A 1 196 ? -5.416 -9.542 3.300 1.00 95.56 196 VAL A O 1
ATOM 1548 N N . ARG A 1 197 ? -6.680 -11.365 3.205 1.00 96.50 197 ARG A N 1
ATOM 1549 C CA . ARG A 1 197 ? -7.836 -10.716 3.844 1.00 96.50 197 ARG A CA 1
ATOM 1550 C C . ARG A 1 197 ? -7.816 -10.766 5.365 1.00 96.50 197 ARG A C 1
ATOM 1552 O O . ARG A 1 197 ? -8.562 -10.014 5.989 1.00 96.50 197 ARG A O 1
ATOM 1559 N N . ARG A 1 198 ? -7.036 -11.663 5.972 1.00 95.25 198 ARG A N 1
ATOM 1560 C CA . ARG A 1 198 ? -7.057 -11.899 7.422 1.00 95.25 198 ARG A CA 1
ATOM 1561 C C . ARG A 1 198 ? -5.965 -11.101 8.112 1.00 95.25 198 ARG A C 1
ATOM 1563 O O . ARG A 1 198 ? -4.781 -11.370 7.933 1.00 95.25 198 ARG A O 1
ATOM 1570 N N . VAL A 1 199 ? -6.384 -10.166 8.955 1.00 94.81 199 VAL A N 1
ATOM 1571 C CA . VAL A 1 199 ? -5.486 -9.266 9.683 1.00 94.81 199 VAL A CA 1
ATOM 1572 C C . VAL A 1 199 ? -5.911 -9.134 11.136 1.00 94.81 199 VAL A C 1
ATOM 1574 O O . VAL A 1 199 ? -6.983 -9.583 11.544 1.00 94.81 199 VAL A O 1
ATOM 1577 N N . ARG A 1 200 ? -5.063 -8.483 11.921 1.00 93.00 200 ARG A N 1
ATOM 1578 C CA . ARG A 1 200 ? -5.337 -8.091 13.299 1.00 93.00 200 ARG A CA 1
ATOM 1579 C C . ARG A 1 200 ? -5.467 -6.571 13.344 1.00 93.00 200 ARG A C 1
ATOM 1581 O O . ARG A 1 200 ? -4.523 -5.866 12.979 1.00 93.00 200 ARG A O 1
ATOM 1588 N N . LYS A 1 201 ? -6.633 -6.060 13.756 1.00 92.56 201 LYS A N 1
ATOM 1589 C CA . LYS A 1 201 ? -6.855 -4.609 13.932 1.00 92.56 201 LYS A CA 1
ATOM 1590 C C . LYS A 1 201 ? -5.946 -4.083 15.040 1.00 92.56 201 LYS A C 1
ATOM 1592 O O . LYS A 1 201 ? -5.854 -4.697 16.091 1.00 92.56 201 LYS A O 1
ATOM 1597 N N . ILE A 1 202 ? -5.329 -2.925 14.862 1.00 90.62 202 ILE A N 1
ATOM 1598 C CA . ILE A 1 202 ? -4.568 -2.263 15.923 1.00 90.62 202 ILE A CA 1
ATOM 1599 C C . ILE A 1 202 ? -5.417 -1.125 16.477 1.00 90.62 202 ILE A C 1
ATOM 1601 O O . ILE A 1 202 ? -5.726 -0.173 15.765 1.00 90.62 202 ILE A O 1
ATOM 1605 N N . ARG A 1 203 ? -5.803 -1.226 17.753 1.00 84.81 203 ARG A N 1
ATOM 1606 C CA . ARG A 1 203 ? -6.650 -0.218 18.414 1.00 84.81 203 ARG A CA 1
ATOM 1607 C C . ARG A 1 203 ? -5.858 0.983 18.900 1.00 84.81 203 ARG A C 1
ATOM 1609 O O . ARG A 1 203 ? -6.349 2.105 18.858 1.00 84.81 203 ARG A O 1
ATOM 1616 N N . THR A 1 204 ? -4.654 0.735 19.404 1.00 83.50 204 THR A N 1
ATOM 1617 C CA . THR A 1 204 ? -3.781 1.766 19.957 1.00 83.50 204 THR A CA 1
ATOM 1618 C C . THR A 1 204 ? -2.380 1.618 19.379 1.00 83.50 204 THR A C 1
ATOM 1620 O O . THR A 1 204 ? -1.709 0.594 19.531 1.00 83.50 204 THR A O 1
ATOM 1623 N N . ALA A 1 205 ? -1.929 2.663 18.696 1.00 87.31 205 ALA A N 1
ATOM 1624 C CA . ALA A 1 205 ? -0.574 2.782 18.186 1.00 87.31 205 ALA A CA 1
ATOM 1625 C C . ALA A 1 205 ? -0.069 4.198 18.450 1.00 87.31 205 ALA A C 1
ATOM 1627 O O . ALA A 1 205 ? -0.790 5.171 18.247 1.00 87.31 205 ALA A O 1
ATOM 1628 N N . SER A 1 206 ? 1.178 4.312 18.894 1.00 90.38 206 SER A N 1
ATOM 1629 C CA . SER A 1 206 ? 1.897 5.580 18.864 1.00 90.38 206 SER A CA 1
ATOM 1630 C C . SER A 1 206 ? 2.579 5.680 17.511 1.00 90.38 206 SER A C 1
ATOM 1632 O O . SER A 1 206 ? 3.516 4.924 17.239 1.00 90.38 206 SER A O 1
ATOM 1634 N N . VAL A 1 207 ? 2.085 6.582 16.667 1.00 92.56 207 VAL A N 1
ATOM 1635 C CA . VAL A 1 207 ? 2.618 6.807 15.325 1.00 92.56 207 VAL A CA 1
ATOM 1636 C C . VAL A 1 207 ? 3.234 8.194 15.255 1.00 92.56 207 VAL A C 1
ATOM 1638 O O . VAL A 1 207 ? 2.586 9.188 15.562 1.00 92.56 207 VAL A O 1
ATOM 1641 N N . HIS A 1 208 ? 4.487 8.256 14.829 1.00 93.75 208 HIS A N 1
ATOM 1642 C CA . HIS A 1 208 ? 5.115 9.485 14.370 1.00 93.75 208 HIS A CA 1
ATOM 1643 C C . HIS A 1 208 ? 5.386 9.325 12.880 1.00 93.75 208 HIS A C 1
ATOM 1645 O O . HIS A 1 208 ? 6.050 8.373 12.472 1.00 93.75 208 HIS A O 1
ATOM 1651 N N . ASN A 1 209 ? 4.827 10.219 12.074 1.00 92.38 209 ASN A N 1
ATOM 1652 C CA . ASN A 1 209 ? 4.929 10.166 10.628 1.00 92.38 209 ASN A CA 1
ATOM 1653 C C . ASN A 1 209 ? 4.955 11.595 10.086 1.00 92.38 209 ASN A C 1
ATOM 1655 O O . ASN A 1 209 ? 3.943 12.291 10.164 1.00 92.38 209 ASN A O 1
ATOM 1659 N N . ASP A 1 210 ? 6.088 11.999 9.522 1.00 92.62 210 ASP A N 1
ATOM 1660 C CA . ASP A 1 210 ? 6.259 13.300 8.863 1.00 92.62 210 ASP A CA 1
ATOM 1661 C C . ASP A 1 210 ? 6.075 13.187 7.339 1.00 92.62 210 ASP A C 1
ATOM 1663 O O . ASP A 1 210 ? 6.026 14.184 6.619 1.00 92.62 210 ASP A O 1
ATOM 1667 N N . LEU A 1 211 ? 5.946 11.962 6.824 1.00 91.94 211 LEU A N 1
ATOM 1668 C CA . LEU A 1 211 ? 5.777 11.703 5.404 1.00 91.94 211 LEU A CA 1
ATOM 1669 C C . LEU A 1 211 ? 4.361 12.094 4.972 1.00 91.94 211 LEU A C 1
ATOM 1671 O O . LEU A 1 211 ? 3.368 11.744 5.628 1.00 91.94 211 LEU A O 1
ATOM 1675 N N . TRP A 1 212 ? 4.282 12.799 3.842 1.00 93.94 212 TRP A N 1
ATOM 1676 C CA . TRP A 1 212 ? 3.032 13.254 3.227 1.00 93.94 212 TRP A CA 1
ATOM 1677 C C . TRP A 1 212 ? 2.138 14.091 4.152 1.00 93.94 212 TRP A C 1
ATOM 1679 O O . TRP A 1 212 ? 0.932 14.125 3.938 1.00 93.94 212 TRP A O 1
ATOM 1689 N N . ALA A 1 213 ? 2.699 14.761 5.167 1.00 93.50 213 ALA A N 1
ATOM 1690 C CA . ALA A 1 213 ? 1.930 15.473 6.192 1.00 93.50 213 ALA A CA 1
ATOM 1691 C C . ALA A 1 213 ? 0.917 16.486 5.621 1.00 93.50 213 ALA A C 1
ATOM 1693 O O . ALA A 1 213 ? -0.176 16.609 6.162 1.00 93.50 213 ALA A O 1
ATOM 1694 N N . ASP A 1 214 ? 1.236 17.136 4.498 1.00 93.19 214 ASP A N 1
ATOM 1695 C CA . ASP A 1 214 ? 0.358 18.125 3.854 1.00 93.19 214 ASP A CA 1
ATOM 1696 C C . ASP A 1 214 ? -0.818 17.505 3.073 1.00 93.19 214 ASP A C 1
ATOM 1698 O O . ASP A 1 214 ? -1.782 18.193 2.747 1.00 93.19 214 ASP A O 1
ATOM 1702 N N . ALA A 1 215 ? -0.759 16.207 2.761 1.00 94.31 215 ALA A N 1
ATOM 1703 C CA . ALA A 1 215 ? -1.735 15.527 1.905 1.00 94.31 215 ALA A CA 1
ATOM 1704 C C . ALA A 1 215 ? -2.763 14.688 2.680 1.00 94.31 215 ALA A C 1
ATOM 1706 O O . ALA A 1 215 ? -3.685 14.137 2.074 1.00 94.31 215 ALA A O 1
ATOM 1707 N N . ARG A 1 216 ? -2.610 14.542 4.000 1.00 96.38 216 ARG A N 1
ATOM 1708 C CA . ARG A 1 216 ? -3.406 13.618 4.818 1.00 96.38 216 ARG A CA 1
ATOM 1709 C C . ARG A 1 216 ? -3.800 14.201 6.169 1.00 96.38 216 ARG A C 1
ATOM 1711 O O . ARG A 1 216 ? -3.242 15.189 6.635 1.00 96.38 216 ARG A O 1
ATOM 1718 N N . THR A 1 217 ? -4.704 13.512 6.856 1.00 96.88 217 THR A N 1
ATOM 1719 C CA . THR A 1 217 ? -5.014 13.795 8.261 1.00 96.88 217 THR A CA 1
ATOM 1720 C C . THR A 1 217 ? -3.793 13.622 9.171 1.00 96.88 217 THR A C 1
ATOM 1722 O O . THR A 1 217 ? -2.914 12.789 8.926 1.00 96.88 217 THR A O 1
ATOM 1725 N N . ALA A 1 218 ? -3.754 14.390 10.265 1.00 94.12 218 ALA A N 1
ATOM 1726 C CA . ALA A 1 218 ? -2.684 14.304 11.260 1.00 94.12 218 ALA A CA 1
ATOM 1727 C C . ALA A 1 218 ? -2.661 12.936 11.963 1.00 94.12 218 ALA A C 1
ATOM 1729 O O . ALA A 1 218 ? -1.606 12.312 12.075 1.00 94.12 218 ALA A O 1
ATOM 1730 N N . GLU A 1 219 ? -3.838 12.454 12.370 1.00 94.25 219 GLU A N 1
ATOM 1731 C CA . GLU A 1 219 ? -4.012 11.170 13.049 1.00 94.25 219 GLU A CA 1
ATOM 1732 C C . GLU A 1 219 ? -4.392 10.055 12.063 1.00 94.25 219 GLU A C 1
ATOM 1734 O O . GLU A 1 219 ? -5.131 10.312 11.098 1.00 94.25 219 GLU A O 1
ATOM 1739 N N . PRO A 1 220 ? -3.913 8.817 12.287 1.00 95.12 220 PRO A N 1
ATOM 1740 C CA . PRO A 1 220 ? -4.304 7.672 11.480 1.00 95.12 220 PRO A CA 1
ATOM 1741 C C . PRO A 1 220 ? -5.757 7.287 11.762 1.00 95.12 220 PRO A C 1
ATOM 1743 O O . PRO A 1 220 ? -6.201 7.269 12.909 1.00 95.12 220 PRO A O 1
ATOM 1746 N N . LEU A 1 221 ? -6.492 6.925 10.711 1.00 94.31 221 LEU A N 1
ATOM 1747 C CA . LEU A 1 221 ? -7.851 6.392 10.847 1.00 94.31 221 LEU A CA 1
ATOM 1748 C C . LEU A 1 221 ? -7.862 4.886 11.078 1.00 94.31 221 LEU A C 1
ATOM 1750 O O . LEU A 1 221 ? -8.784 4.351 11.691 1.00 94.31 221 LEU A O 1
ATOM 1754 N N . VAL A 1 222 ? -6.853 4.197 10.553 1.00 94.38 222 VAL A N 1
ATOM 1755 C CA . VAL A 1 222 ? -6.775 2.745 10.599 1.00 94.38 222 VAL A CA 1
ATOM 1756 C C . VAL A 1 222 ? -5.351 2.295 10.844 1.00 94.38 222 VAL A C 1
ATOM 1758 O O . VAL A 1 222 ? -4.384 2.892 10.372 1.00 94.38 222 VAL A O 1
ATOM 1761 N N . SER A 1 223 ? -5.213 1.205 11.582 1.00 94.62 223 SER A N 1
ATOM 1762 C CA . SER A 1 223 ? -3.967 0.467 11.686 1.00 94.62 223 SER A CA 1
ATOM 1763 C C . SER A 1 223 ? -4.277 -1.019 11.808 1.00 94.62 223 SER A C 1
ATOM 1765 O O . SER A 1 223 ? -5.241 -1.411 12.470 1.00 94.62 223 SER A O 1
ATOM 1767 N N . PHE A 1 224 ? -3.487 -1.859 11.155 1.00 94.50 224 PHE A N 1
ATOM 1768 C CA . PHE A 1 224 ? -3.610 -3.313 11.242 1.00 94.50 224 PHE A CA 1
ATOM 1769 C C . PHE A 1 224 ? -2.280 -3.978 10.918 1.00 94.50 224 PHE A C 1
ATOM 1771 O O . PHE A 1 224 ? -1.374 -3.345 10.381 1.00 94.50 224 PHE A O 1
ATOM 1778 N N . TYR A 1 225 ? -2.162 -5.263 11.226 1.00 92.94 225 TYR A N 1
ATOM 1779 C CA . TYR A 1 225 ? -1.001 -6.040 10.815 1.00 92.94 225 TYR A CA 1
ATOM 1780 C C . TYR A 1 225 ? -1.365 -7.470 10.423 1.00 92.94 225 TYR A C 1
ATOM 1782 O O . TYR A 1 225 ? -2.406 -8.005 10.819 1.00 92.94 225 TYR A O 1
ATOM 1790 N N . TYR A 1 226 ? -0.473 -8.089 9.657 1.00 91.75 226 TYR A N 1
ATOM 1791 C CA . TYR A 1 226 ? -0.519 -9.508 9.336 1.00 91.75 226 TYR A CA 1
ATOM 1792 C C . TYR A 1 226 ? 0.268 -10.296 10.395 1.00 91.75 226 TYR A C 1
ATOM 1794 O O . TYR A 1 226 ? 1.479 -10.097 10.510 1.00 91.75 226 TYR A O 1
ATOM 1802 N N . PRO A 1 227 ? -0.364 -11.210 11.158 1.00 83.62 227 PRO A N 1
ATOM 1803 C CA . PRO A 1 227 ? 0.303 -11.988 12.210 1.00 83.62 227 PRO A CA 1
ATOM 1804 C C . PRO A 1 227 ? 1.239 -13.095 11.684 1.00 83.62 227 PRO A C 1
ATOM 1806 O O . PRO A 1 227 ? 1.648 -13.970 12.442 1.00 83.62 227 PRO A O 1
ATOM 1809 N N . GLY A 1 228 ? 1.578 -13.081 10.394 1.00 85.19 228 GLY A N 1
ATOM 1810 C CA . GLY A 1 228 ? 2.410 -14.085 9.741 1.00 85.19 228 GLY A CA 1
ATOM 1811 C C . GLY A 1 228 ? 2.977 -13.580 8.418 1.00 85.19 228 GLY A C 1
ATOM 1812 O O . GLY A 1 228 ? 3.077 -12.372 8.195 1.00 85.19 228 GLY A O 1
ATOM 1813 N N . SER A 1 229 ? 3.354 -14.515 7.548 1.00 90.88 229 SER A N 1
ATOM 1814 C CA . SER A 1 229 ? 3.802 -14.205 6.196 1.00 90.88 229 SER A CA 1
ATOM 1815 C C . SER A 1 229 ? 2.669 -14.327 5.181 1.00 90.88 229 SER A C 1
ATOM 1817 O O . SER A 1 229 ? 1.820 -15.216 5.271 1.00 90.88 229 SER A O 1
ATOM 1819 N N . VAL A 1 230 ? 2.688 -13.447 4.185 1.00 93.56 230 VAL A N 1
ATOM 1820 C CA . VAL A 1 230 ? 1.810 -13.507 3.017 1.00 93.56 230 VAL A CA 1
ATOM 1821 C C . VAL A 1 230 ? 2.681 -13.641 1.777 1.00 93.56 230 VAL A C 1
ATOM 1823 O O . VAL A 1 230 ? 3.556 -12.811 1.535 1.00 93.56 230 VAL A O 1
ATOM 1826 N N . GLY A 1 231 ? 2.474 -14.718 1.023 1.00 95.00 231 GLY A N 1
ATOM 1827 C CA . GLY A 1 231 ? 3.248 -15.014 -0.177 1.00 95.00 231 GLY A CA 1
ATOM 1828 C C . GLY A 1 231 ? 2.599 -14.440 -1.428 1.00 95.00 231 GLY A C 1
ATOM 1829 O O . GLY A 1 231 ? 1.404 -14.633 -1.651 1.00 95.00 231 GLY A O 1
ATOM 1830 N N . PHE A 1 232 ? 3.413 -13.804 -2.261 1.00 95.12 232 PHE A N 1
ATOM 1831 C CA . PHE A 1 232 ? 3.021 -13.238 -3.544 1.00 95.12 232 PHE A CA 1
ATOM 1832 C C . PHE A 1 232 ? 3.931 -13.765 -4.650 1.00 95.12 232 PHE A C 1
ATOM 1834 O O . PHE A 1 232 ? 5.116 -14.040 -4.437 1.00 95.12 232 PHE A O 1
ATOM 1841 N N . THR A 1 233 ? 3.380 -13.886 -5.852 1.00 93.81 233 THR A N 1
ATOM 1842 C CA . THR A 1 233 ? 4.140 -14.189 -7.065 1.00 93.81 233 THR A CA 1
ATOM 1843 C C . THR A 1 233 ? 3.845 -13.133 -8.115 1.00 93.81 233 THR A C 1
ATOM 1845 O O . THR A 1 233 ? 2.698 -12.983 -8.516 1.00 93.81 233 THR A O 1
ATOM 1848 N N . ILE A 1 234 ? 4.874 -12.415 -8.568 1.00 89.69 234 ILE A N 1
ATOM 1849 C CA . ILE A 1 234 ? 4.761 -11.553 -9.748 1.00 89.69 234 ILE A CA 1
ATOM 1850 C C . ILE A 1 234 ? 4.734 -12.452 -10.976 1.00 89.69 234 ILE A C 1
ATOM 1852 O O . ILE A 1 234 ? 5.669 -13.240 -11.149 1.00 89.69 234 ILE A O 1
ATOM 1856 N N . VAL A 1 235 ? 3.708 -12.327 -11.814 1.00 89.00 235 VAL A N 1
ATOM 1857 C CA . VAL A 1 235 ? 3.606 -13.046 -13.090 1.00 89.00 235 VAL A CA 1
ATOM 1858 C C . VAL A 1 235 ? 3.939 -12.122 -14.278 1.00 89.00 235 VAL A C 1
ATOM 1860 O O . VAL A 1 235 ? 3.670 -10.923 -14.187 1.00 89.00 235 VAL A O 1
ATOM 1863 N N . PRO A 1 236 ? 4.592 -12.636 -15.344 1.00 77.50 236 PRO A N 1
ATOM 1864 C CA . PRO A 1 236 ? 4.994 -11.845 -16.518 1.00 77.50 236 PRO A CA 1
ATOM 1865 C C . PRO A 1 236 ? 3.843 -11.297 -17.369 1.00 77.50 236 PRO A C 1
ATOM 1867 O O . PRO A 1 236 ? 2.780 -11.955 -17.415 1.00 77.50 236 PRO A O 1
#

Foldseek 3Di:
DDLQVVLQVLLPDPPVVLVVVCVVVCPQVDKWKKKWWLKKKFKFAFPACVVVVLFDEPQKDQDFAFFFPPDPDTGWIWMWIWTWMDTPRKTAIKTFTWTWIARNVPRFIAIEGSDMAICGWDADLASGTDHHPWVHWDQDLQFSWTDTVQKIKTAHQPWDKTFTDLSNQPRHHQFYHYTHGPPGGTQGKDWDSVQSGIKTWTPDMDIGHPPPPVGGDPDTPTMITRNGMTMMMGHD

Radius of gyration: 17.19 Å; chains: 1; bounding box: 47×35×42 Å

pLDDT: mean 88.42, std 9.91, range [40.97, 98.38]